Protein AF-A0A3M6TKY5-F1 (afdb_monomer_lite)

pLDDT: mean 85.56, std 13.71, range [38.91, 98.31]

Organism: Pocillopora damicornis (NCBI:txid46731)

Secondary structure (DSSP, 8-state):
------------PPPP--GGGGGGGGTEEEEETTEEEE-TTEESTTS-EE-----PPPEEEEEE--EETTSPEEEEEEEE-TT--TTS--S--EEEEEEE---TT-EESSSEEETTEEEE-GGG-EEEEEEPPTT--EEEEEEEEEEEE-SS-EEEEEEEEEEEEE--PPPPEEEEE-PPBPTT----EEEEEEEEE---SSS-EEEEEEEE-PPTT-EEEETTSS-EE-SSSPBPPS----EEEE-SSS---EEEEEEEEEEETTT--EEEEEEEEEE-BPP--GGGGGGGGSEEEEETTEEEEPTTEE-TTT--EE--GGGGGGGGSEEEEETTEEEEPTTEESTTS-EE-

Foldseek 3Di:
DDDPDDDPDPPPAPDFDQVVLVCLVVQFHGDHDQQTDGDPQFDDSSRPHGDPPCFDAKDWDKDWAAEAAQDWTKMAIDIDTPPPDPPPDPFDKFKKKKKAQADPQKDKQDADDDPRIGIHGRVRGTIMIIGDRHQDFAKDKIKMKIWMDTPVDIHIDIDIDIHGHHGAADEKDKDKAWDAAAQPDPDQKTWIAIAIDGPHDVPQKDKWKWKDWDDPQKWKDAPPPDDTPPDGGDGDDNPRRTIIIGHPDRDDKIWIKMKMWIAGPPPGHIHIDIDIYIHHHDQDQVVLVCLVVQFHRPHHQATDGHQQFDDPGRSPHGHLVVLVCLVVQFHRPHRVATDGDPQFDDSSSPDGD

Radius of gyration: 47.27 Å; chains: 1; bounding box: 81×63×181 Å

Sequence (353 aa):
MEWNRAIAVDFSLPTPSCERLNNCSGRGNCTDLNFCVCKSGSYGFNCSLDFPLRFEPPIINAMYSDTIEDVPAQLYLSAFVPDFENNSYTKNFTLKLIIHEISEGMAFSKGNRSGDRIVLEPSDFGDIWMIPQKDFSGLARFNITAIVSTPIETKAVSRHIEINITAVADVPFLNVSVPCHHWNSSEKLIPVFLEAHLNDQDGSENLAIVFSGLPTGYRLVHVNGTSLVNRSNTRAPQDAPRLFISINETLKPFVLRVIATAAERFNGDQANQTADVNVTFCVTCEAVNNCSKHGSCIEVNTCDCDSGFKGSLDCSTVSCEEVNSCTGRGNCTGPNFCTCEDGYKSVGCSQGN

InterPro domains:
  IPR000742 EGF-like domain [PS00022] (36-47)
  IPR000742 EGF-like domain [PS01186] (338-349)
  IPR000742 EGF-like domain [PS50026] (14-48)
  IPR000742 EGF-like domain [SM00181] (17-48)
  IPR000742 EGF-like domain [SM00181] (284-316)
  IPR000742 EGF-like domain [SM00181] (319-350)
  IPR050906 Notch signaling pathway [PTHR24044] (22-351)

Structure (mmCIF, N/CA/C/O backbone):
data_AF-A0A3M6TKY5-F1
#
_entry.id   AF-A0A3M6TKY5-F1
#
loop_
_atom_site.group_PDB
_atom_site.id
_atom_site.type_symbol
_atom_site.label_atom_id
_atom_site.label_alt_id
_atom_site.label_comp_id
_atom_site.label_asym_id
_atom_site.label_entity_id
_atom_site.label_seq_id
_atom_site.pdbx_PDB_ins_code
_atom_site.Cartn_x
_atom_site.Cartn_y
_atom_site.Cartn_z
_atom_site.occupancy
_atom_site.B_iso_or_equiv
_atom_site.auth_seq_id
_atom_site.auth_comp_id
_atom_site.auth_asym_id
_atom_site.auth_atom_id
_atom_site.pdbx_PDB_model_num
ATOM 1 N N . MET A 1 1 ? 44.242 -2.720 -114.397 1.00 38.91 1 MET A N 1
ATOM 2 C CA . MET A 1 1 ? 44.475 -1.927 -113.177 1.00 38.91 1 MET A CA 1
ATOM 3 C C . MET A 1 1 ? 43.940 -2.735 -112.023 1.00 38.91 1 MET A C 1
ATOM 5 O O . MET A 1 1 ? 42.777 -3.112 -112.050 1.00 38.91 1 MET A O 1
ATOM 9 N N . GLU A 1 2 ? 44.857 -3.102 -111.136 1.00 48.94 2 GLU A N 1
ATOM 10 C CA . GLU A 1 2 ? 44.643 -3.843 -109.893 1.00 48.94 2 GLU A CA 1
ATOM 11 C C . GLU A 1 2 ? 43.577 -3.187 -109.013 1.00 48.94 2 GLU A C 1
ATOM 13 O O . GLU A 1 2 ? 43.345 -2.000 -109.179 1.00 48.94 2 GLU A O 1
ATOM 18 N N . TRP A 1 3 ? 42.953 -3.951 -108.109 1.00 43.25 3 TRP A N 1
ATOM 19 C CA . TRP A 1 3 ? 42.915 -3.706 -106.652 1.00 43.25 3 TRP A CA 1
ATOM 20 C C . TRP A 1 3 ? 42.120 -4.843 -105.978 1.00 43.25 3 TRP A C 1
ATOM 22 O O . TRP A 1 3 ? 41.049 -4.628 -105.424 1.00 43.25 3 TRP A O 1
ATOM 32 N N . ASN A 1 4 ? 42.659 -6.067 -105.980 1.00 51.84 4 ASN A N 1
ATOM 33 C CA . ASN A 1 4 ? 42.269 -7.066 -104.978 1.00 51.84 4 ASN A CA 1
ATOM 34 C C . ASN A 1 4 ? 43.229 -6.938 -103.792 1.00 51.84 4 ASN A C 1
ATOM 36 O O . ASN A 1 4 ? 44.158 -7.727 -103.638 1.00 51.84 4 ASN A O 1
ATOM 40 N N . ARG A 1 5 ? 43.030 -5.911 -102.960 1.00 57.50 5 ARG A N 1
ATOM 41 C CA . ARG A 1 5 ? 43.605 -5.887 -101.612 1.00 57.50 5 ARG A CA 1
ATOM 42 C C . ARG A 1 5 ? 42.578 -6.478 -100.658 1.00 57.50 5 ARG A C 1
ATOM 44 O O . ARG A 1 5 ? 41.650 -5.793 -100.242 1.00 57.50 5 ARG A O 1
ATOM 51 N N . ALA A 1 6 ? 42.749 -7.750 -100.319 1.00 58.09 6 ALA A N 1
ATOM 52 C CA . ALA A 1 6 ? 42.100 -8.310 -99.145 1.00 58.09 6 ALA A CA 1
ATOM 53 C C . ALA A 1 6 ? 42.726 -7.648 -97.907 1.00 58.09 6 ALA A C 1
ATOM 55 O O . ALA A 1 6 ? 43.920 -7.804 -97.650 1.00 58.09 6 ALA A O 1
ATOM 56 N N . ILE A 1 7 ? 41.938 -6.864 -97.175 1.00 58.47 7 ILE A N 1
ATOM 57 C CA . ILE A 1 7 ? 42.319 -6.364 -95.855 1.00 58.47 7 ILE A CA 1
ATOM 58 C C . ILE A 1 7 ? 42.042 -7.507 -94.878 1.00 58.47 7 ILE A C 1
ATOM 60 O O . ILE A 1 7 ? 40.886 -7.806 -94.586 1.00 58.47 7 ILE A O 1
ATOM 64 N N . ALA A 1 8 ? 43.094 -8.167 -94.400 1.00 57.69 8 ALA A N 1
ATOM 65 C CA . ALA A 1 8 ? 42.993 -9.022 -93.226 1.00 57.69 8 ALA A CA 1
ATOM 66 C C . ALA A 1 8 ? 42.913 -8.102 -92.002 1.00 57.69 8 ALA A C 1
ATOM 68 O O . ALA A 1 8 ? 43.910 -7.506 -91.599 1.00 57.69 8 ALA A O 1
ATOM 69 N N . VAL A 1 9 ? 41.707 -7.919 -91.467 1.00 56.94 9 VAL A N 1
ATOM 70 C CA . VAL A 1 9 ? 41.518 -7.286 -90.161 1.00 56.94 9 VAL A CA 1
ATOM 71 C C . VAL A 1 9 ? 41.807 -8.364 -89.125 1.00 56.94 9 VAL A C 1
ATOM 73 O O . VAL A 1 9 ? 41.115 -9.381 -89.086 1.00 56.94 9 VAL A O 1
ATOM 76 N 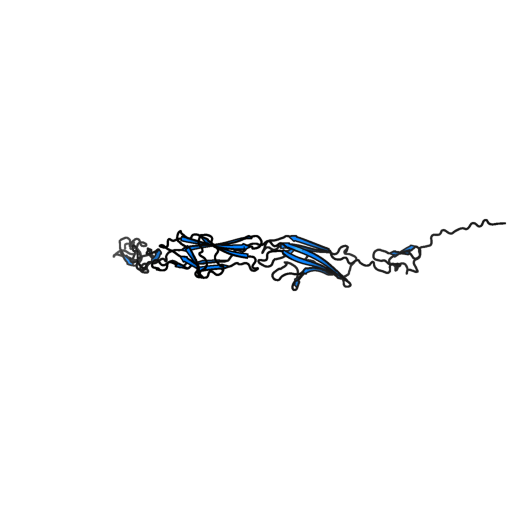N . ASP A 1 10 ? 42.866 -8.179 -88.343 1.00 59.31 10 ASP A N 1
ATOM 77 C CA . ASP A 1 10 ? 43.148 -9.043 -87.204 1.00 59.31 10 ASP A CA 1
ATOM 78 C C . ASP A 1 10 ? 42.084 -8.788 -86.130 1.00 59.31 10 ASP A C 1
ATOM 80 O O . ASP A 1 10 ? 42.009 -7.705 -85.549 1.00 59.31 10 ASP A O 1
ATOM 84 N N . PHE A 1 11 ? 41.213 -9.775 -85.925 1.00 49.25 11 PHE A N 1
ATOM 85 C CA . PHE A 1 11 ? 40.200 -9.776 -84.872 1.00 49.25 11 PHE A CA 1
ATOM 86 C C . PHE A 1 11 ? 40.730 -10.410 -83.579 1.00 49.25 11 PHE A C 1
ATOM 88 O O . PHE A 1 11 ? 39.931 -10.884 -82.768 1.00 49.25 11 PHE A O 1
ATOM 95 N N . SER A 1 12 ? 42.051 -10.463 -83.361 1.00 62.12 12 SER A N 1
ATOM 96 C CA . SER A 1 12 ? 42.590 -10.834 -82.056 1.00 62.12 12 SER A CA 1
ATOM 97 C C . SER A 1 12 ? 41.991 -9.899 -81.005 1.00 62.12 12 SER A C 1
ATOM 99 O O . SER A 1 12 ? 42.246 -8.691 -81.021 1.00 62.12 12 SER A O 1
ATOM 101 N N . LEU A 1 13 ? 41.147 -10.450 -80.128 1.00 59.47 13 LEU A N 1
ATOM 102 C CA . LEU A 1 13 ? 40.573 -9.701 -79.017 1.00 59.47 13 LEU A CA 1
ATOM 103 C C . LEU A 1 13 ? 41.732 -9.058 -78.244 1.00 59.47 13 LEU A C 1
ATOM 105 O O . LEU A 1 13 ? 42.703 -9.762 -77.942 1.00 59.47 13 LEU A O 1
ATOM 109 N N . PRO A 1 14 ? 41.678 -7.745 -77.961 1.00 65.94 14 PRO A N 1
ATOM 110 C CA . PRO A 1 14 ? 42.742 -7.087 -77.225 1.00 65.94 14 PRO A CA 1
ATOM 111 C C . PRO A 1 14 ? 42.978 -7.835 -75.914 1.00 65.94 14 PRO A C 1
ATOM 113 O O . PRO A 1 14 ? 42.039 -8.123 -75.170 1.00 65.94 14 PRO A O 1
ATOM 116 N N . THR A 1 15 ? 44.235 -8.190 -75.644 1.00 74.75 15 THR A N 1
ATOM 117 C CA . THR A 1 15 ? 44.593 -8.845 -74.387 1.00 74.75 15 THR A CA 1
ATOM 118 C C . THR A 1 15 ? 44.231 -7.908 -73.233 1.00 74.75 15 THR A C 1
ATOM 120 O O . THR A 1 15 ? 44.679 -6.754 -73.258 1.00 74.75 15 THR A O 1
ATOM 123 N N . PRO A 1 16 ? 43.463 -8.364 -72.228 1.00 79.50 16 PRO A N 1
ATOM 124 C CA . PRO A 1 16 ? 43.134 -7.544 -71.069 1.00 79.50 16 PRO A CA 1
ATOM 125 C C . PRO A 1 16 ? 44.412 -6.989 -70.429 1.00 79.50 16 PRO A C 1
ATOM 127 O O . PRO A 1 16 ? 45.324 -7.749 -70.103 1.00 79.50 16 PRO A O 1
ATOM 130 N N . SER A 1 17 ? 44.499 -5.666 -70.269 1.00 86.94 17 SER A N 1
ATOM 131 C CA . SER A 1 17 ? 45.641 -5.002 -69.629 1.00 86.94 17 SER A CA 1
ATOM 132 C C . SER A 1 17 ? 45.172 -3.845 -68.756 1.00 86.94 17 SER A C 1
ATOM 134 O O . SER A 1 17 ? 44.416 -2.981 -69.200 1.00 86.94 17 SER A O 1
ATOM 136 N N . CYS A 1 18 ? 45.641 -3.830 -67.509 1.00 88.50 18 CYS A N 1
ATOM 137 C CA . CYS A 1 18 ? 45.260 -2.859 -66.483 1.00 88.50 18 CYS A CA 1
ATOM 138 C C . CYS A 1 18 ? 46.484 -2.174 -65.851 1.00 88.50 18 CYS A C 1
ATOM 140 O O . CYS A 1 18 ? 46.405 -1.685 -64.723 1.00 88.50 18 CYS A O 1
ATOM 142 N N . GLU A 1 19 ? 47.612 -2.102 -66.566 1.00 89.56 19 GLU A N 1
ATOM 143 C CA . GLU A 1 19 ? 48.857 -1.501 -66.061 1.00 89.56 19 GLU A CA 1
ATOM 144 C C . GLU A 1 19 ? 48.666 -0.036 -65.636 1.00 89.56 19 GLU 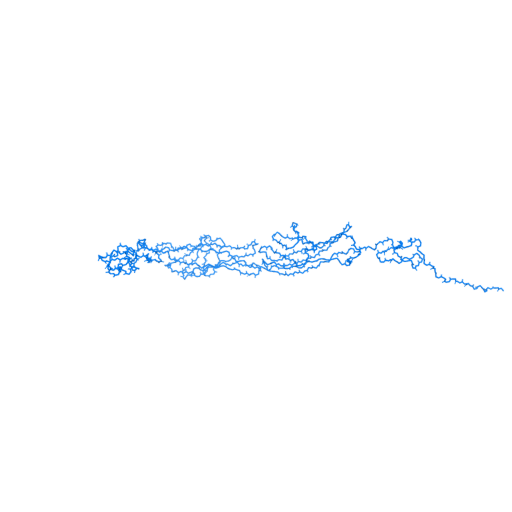A C 1
ATOM 146 O O . GLU A 1 19 ? 49.147 0.379 -64.582 1.00 89.56 19 GLU A O 1
ATOM 151 N N . ARG A 1 20 ? 47.872 0.740 -66.391 1.00 87.94 20 ARG A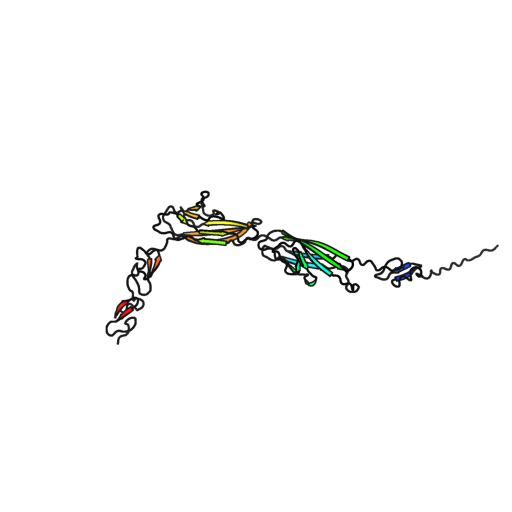 N 1
ATOM 152 C CA . ARG A 1 20 ? 47.537 2.139 -66.046 1.00 87.94 20 ARG A CA 1
ATOM 153 C C . ARG A 1 20 ? 46.662 2.268 -64.799 1.00 87.94 20 ARG A C 1
ATOM 155 O O . ARG A 1 20 ? 46.580 3.346 -64.222 1.00 87.94 20 ARG A O 1
ATOM 162 N N . LEU A 1 21 ? 46.026 1.177 -64.383 1.00 86.75 21 LEU A N 1
ATOM 163 C CA . LEU A 1 21 ? 45.233 1.070 -63.162 1.00 86.75 21 LEU A CA 1
ATOM 164 C C . LEU A 1 21 ? 45.993 0.325 -62.058 1.00 86.75 21 LEU A C 1
ATOM 166 O O . LEU A 1 21 ? 45.372 -0.255 -61.172 1.00 86.75 21 LEU A O 1
ATOM 170 N N . ASN A 1 22 ? 47.330 0.307 -62.103 1.00 91.00 22 ASN A N 1
ATOM 171 C CA . ASN A 1 22 ? 48.167 -0.378 -61.116 1.00 91.00 22 ASN A CA 1
ATOM 172 C C . ASN A 1 22 ? 47.749 -1.851 -60.905 1.00 91.00 22 ASN A C 1
ATOM 174 O O . ASN A 1 22 ? 47.648 -2.321 -59.772 1.00 91.00 22 ASN A O 1
ATOM 178 N N . ASN A 1 23 ? 47.408 -2.550 -61.996 1.00 91.62 23 ASN A N 1
ATOM 179 C CA . ASN A 1 23 ? 46.937 -3.940 -61.995 1.00 91.62 23 ASN A CA 1
ATOM 180 C C . ASN A 1 23 ? 45.824 -4.205 -60.967 1.00 91.62 23 ASN A C 1
ATOM 182 O O . ASN A 1 23 ? 45.882 -5.152 -60.178 1.00 91.62 23 ASN A O 1
ATOM 186 N N . CYS A 1 24 ? 44.816 -3.328 -60.960 1.00 91.19 24 CYS A N 1
ATOM 187 C CA . CYS A 1 24 ? 43.671 -3.392 -60.050 1.00 91.19 24 CYS A CA 1
ATOM 188 C C . CYS A 1 24 ? 44.084 -3.427 -58.570 1.00 91.19 24 CYS A C 1
ATOM 190 O O . CYS A 1 24 ? 43.456 -4.115 -57.761 1.00 91.19 24 CYS A O 1
ATOM 192 N N . SER A 1 25 ? 45.200 -2.765 -58.237 1.00 91.94 25 SER A N 1
ATOM 193 C CA . SER A 1 25 ? 45.796 -2.717 -56.899 1.00 91.94 25 SER A CA 1
ATOM 194 C C . SER A 1 25 ? 46.016 -4.100 -56.259 1.00 91.94 25 SER A C 1
ATOM 196 O O . SER A 1 25 ? 46.059 -4.214 -55.036 1.00 91.94 25 SER A O 1
ATOM 198 N N . GLY A 1 26 ? 46.108 -5.171 -57.063 1.00 90.62 26 GLY A N 1
ATOM 199 C CA . GLY A 1 26 ? 46.151 -6.567 -56.596 1.00 90.62 26 GLY A CA 1
ATOM 200 C C . GLY A 1 26 ? 44.840 -7.089 -55.979 1.00 90.62 26 GLY A C 1
ATOM 201 O O . GLY A 1 26 ? 44.758 -8.248 -55.561 1.00 90.62 26 GLY A O 1
ATOM 202 N N . ARG A 1 27 ? 43.798 -6.254 -55.939 1.00 90.44 27 ARG A N 1
ATOM 203 C CA . ARG A 1 27 ? 42.503 -6.489 -55.285 1.00 90.44 27 ARG A CA 1
ATOM 204 C C . ARG A 1 27 ? 41.361 -6.718 -56.275 1.00 90.44 27 ARG A C 1
ATOM 206 O O . ARG A 1 27 ? 40.231 -6.935 -55.864 1.00 90.44 27 ARG A O 1
ATOM 213 N N . GLY A 1 28 ? 41.639 -6.739 -57.573 1.00 90.88 28 GLY A N 1
ATOM 214 C CA . GLY A 1 28 ? 40.666 -7.048 -58.620 1.00 90.88 28 GLY A CA 1
ATOM 215 C C . GLY A 1 28 ? 41.214 -8.010 -59.664 1.00 90.88 28 GLY A C 1
ATOM 216 O O . GLY A 1 28 ? 42.365 -8.439 -59.585 1.00 90.88 28 GLY A O 1
ATOM 217 N N . ASN A 1 29 ? 40.373 -8.349 -60.634 1.00 92.81 29 ASN A N 1
ATOM 218 C CA . ASN A 1 29 ? 40.765 -9.037 -61.852 1.00 92.81 29 ASN A CA 1
ATOM 219 C C . ASN A 1 29 ? 40.637 -8.084 -63.046 1.00 92.81 29 ASN A C 1
ATOM 221 O O . ASN A 1 29 ? 39.662 -7.338 -63.144 1.00 92.81 29 ASN A O 1
ATOM 225 N N . CYS A 1 30 ? 41.614 -8.116 -63.947 1.00 90.81 30 CYS A N 1
ATOM 226 C CA . CYS A 1 30 ? 41.585 -7.320 -65.169 1.00 90.81 30 CYS A CA 1
ATOM 227 C C . CYS A 1 30 ? 40.825 -8.095 -66.244 1.00 90.81 30 CYS A C 1
ATOM 229 O O . CYS A 1 30 ? 41.272 -9.167 -66.651 1.00 90.81 30 CYS A O 1
ATOM 231 N N . THR A 1 31 ? 39.669 -7.593 -66.673 1.00 87.75 31 THR A N 1
ATOM 232 C CA . THR A 1 31 ? 38.819 -8.303 -67.645 1.00 87.75 31 THR A CA 1
ATOM 233 C C . THR A 1 31 ? 38.801 -7.641 -69.018 1.00 87.75 31 THR A C 1
ATOM 235 O O . THR A 1 31 ? 38.442 -8.301 -69.985 1.00 87.75 31 THR A O 1
ATOM 238 N N . ASP A 1 32 ? 39.211 -6.373 -69.110 1.00 86.50 32 ASP A N 1
ATOM 239 C CA . ASP A 1 32 ? 39.340 -5.618 -70.362 1.00 86.50 32 ASP A CA 1
ATOM 240 C C . ASP A 1 32 ? 40.429 -4.529 -70.225 1.00 86.50 32 ASP A C 1
ATOM 242 O O . ASP A 1 32 ? 40.985 -4.318 -69.142 1.00 86.50 32 ASP A O 1
ATOM 246 N N . LEU A 1 33 ? 40.744 -3.824 -71.313 1.00 88.19 33 LEU A N 1
ATOM 247 C CA . LEU A 1 33 ? 41.663 -2.685 -71.345 1.00 88.19 33 LEU A CA 1
ATOM 248 C C . LEU A 1 33 ? 41.243 -1.596 -70.348 1.00 88.19 33 LEU A C 1
ATOM 250 O O . LEU A 1 33 ? 40.251 -0.898 -70.538 1.00 88.19 33 LEU A O 1
ATOM 254 N N . ASN A 1 34 ? 42.060 -1.400 -69.310 1.00 87.31 34 ASN A N 1
ATOM 255 C CA . ASN A 1 34 ? 41.823 -0.457 -68.215 1.00 87.31 34 ASN A CA 1
ATOM 256 C C . ASN A 1 34 ? 40.451 -0.637 -67.551 1.00 87.31 34 ASN A C 1
ATOM 258 O O . ASN A 1 34 ? 39.807 0.342 -67.173 1.00 87.31 34 ASN A O 1
ATOM 262 N N . PHE A 1 35 ? 40.016 -1.886 -67.390 1.00 89.88 35 PHE A N 1
ATOM 263 C CA . PHE A 1 35 ? 38.788 -2.200 -66.677 1.00 89.88 35 PHE A CA 1
ATOM 264 C C . PHE A 1 35 ? 39.029 -3.287 -65.627 1.00 89.88 35 PHE A C 1
ATOM 266 O O . PHE A 1 35 ? 39.361 -4.435 -65.937 1.00 89.88 35 PHE A O 1
ATOM 273 N N . CYS A 1 36 ? 38.856 -2.900 -64.364 1.00 91.75 36 CYS A N 1
ATOM 274 C CA . CYS A 1 36 ? 39.047 -3.758 -63.205 1.00 91.75 36 CYS A CA 1
ATOM 275 C C . CYS A 1 36 ? 37.704 -4.212 -62.633 1.00 91.75 36 CYS A C 1
ATOM 277 O O . CYS A 1 36 ? 36.881 -3.390 -62.235 1.00 91.75 36 CYS A O 1
ATOM 279 N N . VAL A 1 37 ? 37.522 -5.525 -62.506 1.00 91.12 37 VAL A N 1
ATOM 280 C CA . VAL A 1 37 ? 36.445 -6.121 -61.711 1.00 91.12 37 VAL A CA 1
ATOM 281 C C . VAL A 1 37 ? 36.999 -6.408 -60.320 1.00 91.12 37 VAL A C 1
ATOM 283 O O . VAL A 1 37 ? 37.834 -7.296 -60.144 1.00 91.12 37 VAL A O 1
ATOM 286 N N . CYS A 1 38 ? 36.586 -5.627 -59.328 1.00 88.00 38 CYS A N 1
ATOM 287 C CA . CYS A 1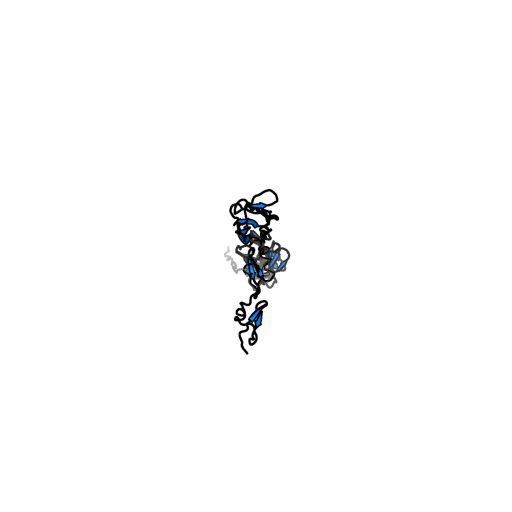 38 ? 37.117 -5.735 -57.971 1.00 88.00 38 CYS A CA 1
ATOM 288 C C . CYS A 1 38 ? 36.657 -7.016 -57.266 1.00 88.00 38 CYS A C 1
ATOM 290 O O . CYS A 1 38 ? 35.513 -7.444 -57.416 1.00 88.00 38 CYS A O 1
ATOM 292 N N . LYS A 1 39 ? 37.554 -7.632 -56.486 1.00 84.81 39 LYS A N 1
ATOM 293 C CA . LYS A 1 39 ? 37.205 -8.737 -55.584 1.00 84.81 39 LYS A CA 1
ATOM 294 C C . LYS A 1 39 ? 36.381 -8.181 -54.418 1.00 84.81 39 LYS A C 1
ATOM 296 O O . LYS A 1 39 ? 36.503 -7.001 -54.071 1.00 84.81 39 LYS A O 1
ATOM 301 N N . SER A 1 40 ? 35.570 -9.042 -53.803 1.00 76.56 40 SER A N 1
ATOM 302 C CA . SER A 1 40 ? 34.738 -8.703 -52.644 1.00 76.56 40 SER A CA 1
ATOM 303 C C . SER A 1 40 ? 35.518 -7.908 -51.591 1.00 76.56 40 SER A C 1
ATOM 305 O O . SER A 1 40 ? 36.619 -8.300 -51.208 1.00 76.56 40 SER A O 1
ATOM 307 N N . GLY A 1 41 ? 34.948 -6.786 -51.145 1.00 69.00 41 GLY A N 1
ATOM 308 C CA . GLY A 1 41 ? 35.557 -5.890 -50.155 1.00 69.00 41 GLY A CA 1
ATOM 309 C C . GLY A 1 41 ? 36.351 -4.709 -50.730 1.00 69.00 41 GLY A C 1
ATOM 310 O O . GLY A 1 41 ? 36.747 -3.839 -49.963 1.00 69.00 41 GLY A O 1
ATOM 311 N N . SER A 1 42 ? 36.533 -4.611 -52.053 1.00 79.12 42 SER A N 1
ATOM 312 C CA . SER A 1 42 ? 37.218 -3.481 -52.710 1.00 79.12 42 SER A CA 1
ATOM 313 C C . SER A 1 42 ? 36.390 -2.854 -53.839 1.00 79.12 42 SER A C 1
ATOM 315 O O . SER A 1 42 ? 35.559 -3.522 -54.452 1.00 79.12 42 SER A O 1
ATOM 317 N N . TYR A 1 43 ? 36.596 -1.564 -54.110 1.00 80.56 43 TYR A N 1
ATOM 318 C CA . TYR A 1 43 ? 35.901 -0.788 -55.139 1.00 80.56 43 TYR A CA 1
ATOM 319 C C . TYR A 1 43 ? 36.769 0.370 -55.670 1.00 80.56 43 TYR A C 1
ATOM 321 O O . TYR A 1 43 ? 37.928 0.553 -55.290 1.00 80.56 43 TYR A O 1
ATOM 329 N N . GLY A 1 44 ? 36.201 1.167 -56.573 1.00 79.56 44 GLY A N 1
ATOM 330 C CA . GLY A 1 44 ? 36.900 2.255 -57.252 1.00 79.56 44 GLY A CA 1
ATOM 331 C C . GLY A 1 44 ? 37.518 1.802 -58.573 1.00 79.56 44 GLY A C 1
ATOM 332 O O . GLY A 1 44 ? 37.598 0.613 -58.869 1.00 79.56 44 GLY A O 1
ATOM 333 N N . PHE A 1 45 ? 37.953 2.768 -59.381 1.00 86.38 45 PHE A N 1
ATOM 334 C CA . PHE A 1 45 ? 38.388 2.533 -60.763 1.00 86.38 45 PHE A CA 1
ATOM 335 C C . PHE A 1 45 ? 39.576 1.564 -60.883 1.00 86.38 45 PHE A C 1
ATOM 337 O O . PHE A 1 45 ? 39.722 0.907 -61.905 1.00 86.38 45 PHE A O 1
ATOM 344 N N . ASN A 1 46 ? 40.398 1.439 -59.840 1.00 91.38 46 ASN A N 1
ATOM 345 C CA . ASN A 1 46 ? 41.512 0.496 -59.761 1.00 91.38 46 ASN A CA 1
ATOM 346 C C . ASN A 1 46 ? 41.429 -0.451 -58.550 1.00 91.38 46 ASN A C 1
ATOM 348 O O . ASN A 1 46 ? 42.443 -1.033 -58.181 1.00 91.38 46 ASN A O 1
ATOM 352 N N . CYS A 1 47 ? 40.267 -0.593 -57.905 1.00 90.38 47 CYS A N 1
ATOM 353 C CA . CYS A 1 47 ? 40.097 -1.423 -56.701 1.00 90.38 47 CYS A CA 1
ATOM 354 C C . CYS A 1 47 ? 41.004 -1.042 -55.513 1.00 90.38 47 CYS A C 1
ATOM 356 O O . CYS A 1 47 ? 41.277 -1.870 -54.642 1.00 90.38 47 CYS A O 1
ATOM 358 N N . SER A 1 48 ? 41.495 0.201 -55.474 1.00 88.81 48 SER A N 1
ATOM 359 C CA . SER A 1 48 ? 42.331 0.692 -54.370 1.00 88.81 48 SER A CA 1
ATOM 360 C C . SER A 1 48 ? 41.535 1.081 -53.127 1.00 88.81 48 SER A C 1
ATOM 362 O O . SER A 1 48 ? 42.120 1.191 -52.052 1.00 88.81 48 SER A O 1
ATOM 364 N N . LEU A 1 49 ? 40.224 1.289 -53.260 1.00 79.69 49 LEU A N 1
ATOM 365 C CA . LEU A 1 49 ? 39.364 1.691 -52.155 1.00 79.69 49 LEU A CA 1
ATOM 366 C C . LEU A 1 49 ? 38.731 0.450 -51.518 1.00 79.69 49 LEU A C 1
ATOM 368 O O . LEU A 1 49 ? 38.292 -0.452 -52.228 1.00 79.69 49 LEU A O 1
ATOM 372 N N . ASP A 1 50 ? 38.659 0.393 -50.193 1.00 74.06 50 ASP A N 1
ATOM 373 C CA . ASP A 1 50 ? 37.897 -0.640 -49.481 1.00 74.06 50 ASP A CA 1
ATOM 374 C C . ASP A 1 50 ? 36.418 -0.267 -49.512 1.00 74.06 50 ASP A C 1
ATOM 376 O O . ASP A 1 50 ? 36.106 0.883 -49.215 1.00 74.06 50 ASP A O 1
ATOM 380 N N . PHE A 1 51 ? 35.522 -1.197 -49.883 1.00 61.59 51 PHE A N 1
ATOM 381 C CA . PHE A 1 51 ? 34.070 -0.950 -49.945 1.00 61.59 51 PHE A CA 1
ATOM 382 C C . PHE A 1 51 ? 33.660 -0.148 -48.705 1.00 61.59 51 PHE A C 1
ATOM 384 O O . PHE A 1 51 ? 34.064 -0.562 -47.615 1.00 61.59 51 PHE A O 1
ATOM 391 N N . PRO A 1 52 ? 32.945 0.994 -48.820 1.00 56.34 52 PRO A N 1
ATOM 392 C CA . PRO A 1 52 ? 32.576 1.753 -47.639 1.00 56.34 52 PRO A CA 1
ATOM 393 C C . PRO A 1 52 ? 31.741 0.809 -46.789 1.00 56.34 52 PRO A C 1
ATOM 395 O O . PRO A 1 52 ? 30.626 0.451 -47.171 1.00 56.34 52 PRO A O 1
ATOM 398 N N . LEU A 1 53 ? 32.339 0.326 -45.699 1.00 54.81 53 LEU A N 1
ATOM 399 C CA . LEU A 1 53 ? 31.695 -0.565 -44.755 1.00 54.81 53 LEU A CA 1
ATOM 400 C C . LEU A 1 53 ? 30.477 0.227 -44.303 1.00 54.81 53 LEU A C 1
ATOM 402 O O . LEU A 1 53 ? 30.616 1.264 -43.653 1.00 54.81 53 LEU A O 1
ATOM 406 N N . ARG A 1 54 ? 29.288 -0.164 -44.771 1.00 64.25 54 ARG A N 1
ATOM 407 C CA . ARG A 1 54 ? 28.058 0.456 -44.306 1.00 64.25 54 ARG A CA 1
ATOM 408 C C . ARG A 1 54 ? 27.916 -0.008 -42.874 1.00 64.25 54 ARG A C 1
ATOM 410 O O . ARG A 1 54 ? 27.383 -1.071 -42.605 1.00 64.25 54 ARG A O 1
ATOM 417 N N . PHE A 1 55 ? 28.470 0.775 -41.961 1.00 73.00 55 PHE A N 1
ATOM 418 C CA . PHE A 1 55 ? 28.211 0.604 -40.552 1.00 73.00 55 PHE A CA 1
ATOM 419 C C . PHE A 1 55 ? 26.731 0.882 -40.363 1.00 73.00 55 PHE A C 1
ATOM 421 O O . PHE A 1 55 ? 26.291 2.019 -40.498 1.00 73.00 55 PHE A O 1
ATOM 428 N N . GLU A 1 56 ? 25.917 -0.148 -40.230 1.00 81.38 56 GLU A N 1
ATOM 429 C CA . GLU A 1 56 ? 24.478 0.050 -40.162 1.00 81.38 56 GLU A CA 1
ATOM 430 C C . GLU A 1 56 ? 24.094 0.577 -38.775 1.00 81.38 56 GLU A C 1
ATOM 432 O O . GLU A 1 56 ? 24.787 0.305 -37.788 1.00 81.38 56 GLU A O 1
ATOM 437 N N . PRO A 1 57 ? 23.034 1.397 -38.666 1.00 88.38 57 PRO A N 1
ATOM 438 C CA . PRO A 1 57 ? 22.479 1.690 -37.357 1.00 88.38 57 PRO A CA 1
ATOM 439 C C . PRO A 1 57 ? 22.039 0.376 -36.685 1.00 88.38 57 PRO A C 1
ATOM 441 O O . PRO A 1 57 ? 21.614 -0.558 -37.370 1.00 88.38 57 PRO A O 1
ATOM 444 N N . PRO A 1 58 ? 22.124 0.288 -35.351 1.00 92.38 58 PRO A N 1
ATOM 445 C CA . PRO A 1 58 ? 21.667 -0.894 -34.642 1.00 92.38 58 PRO A CA 1
ATOM 446 C C . PRO A 1 58 ? 20.139 -1.006 -34.749 1.00 92.38 58 PRO A C 1
ATOM 448 O O . PRO A 1 58 ? 19.447 -0.018 -34.984 1.00 92.38 58 PRO A O 1
ATOM 451 N N . ILE A 1 59 ? 19.606 -2.206 -34.546 1.00 92.62 59 ILE A N 1
ATOM 452 C CA . ILE A 1 59 ? 18.169 -2.487 -34.467 1.00 92.62 59 ILE A CA 1
ATOM 453 C C . ILE A 1 59 ? 17.814 -2.771 -33.006 1.00 92.62 59 ILE A C 1
ATOM 455 O O . ILE A 1 59 ? 18.535 -3.507 -32.337 1.00 92.62 59 ILE A O 1
ATOM 459 N N . ILE A 1 60 ? 16.702 -2.203 -32.519 1.00 96.69 60 ILE A N 1
ATOM 460 C CA . ILE A 1 60 ? 16.189 -2.420 -31.155 1.00 96.69 60 ILE A CA 1
ATOM 461 C C . ILE A 1 60 ? 14.996 -3.374 -31.176 1.00 96.69 60 ILE A C 1
ATOM 463 O O . ILE A 1 60 ? 13.929 -3.050 -31.712 1.00 96.69 60 ILE A O 1
ATOM 467 N N . ASN A 1 61 ? 15.132 -4.484 -30.460 1.00 95.56 61 ASN A N 1
ATOM 468 C CA . ASN A 1 61 ? 14.028 -5.363 -30.109 1.00 95.56 61 ASN A CA 1
ATOM 469 C C . ASN A 1 61 ? 13.570 -5.036 -28.687 1.00 95.56 61 ASN A C 1
ATOM 471 O O . ASN A 1 61 ? 14.305 -5.247 -27.726 1.00 95.56 61 ASN A O 1
ATOM 475 N N . ALA A 1 62 ? 12.348 -4.520 -28.572 1.00 95.94 62 ALA A N 1
ATOM 476 C CA . ALA A 1 62 ? 11.688 -4.259 -27.303 1.00 95.94 62 ALA A CA 1
ATOM 477 C C . ALA A 1 62 ? 10.311 -4.931 -27.279 1.00 95.94 62 ALA A C 1
ATOM 479 O O . ALA A 1 62 ? 9.516 -4.744 -28.210 1.00 95.94 62 ALA A O 1
ATOM 480 N N . MET A 1 63 ? 10.042 -5.687 -26.219 1.00 96.56 63 MET A N 1
ATOM 481 C CA . MET A 1 63 ? 8.723 -6.210 -25.857 1.00 96.56 63 MET A CA 1
ATOM 482 C C . MET A 1 63 ? 8.465 -5.867 -24.392 1.00 96.56 63 MET A C 1
ATOM 484 O O . MET A 1 63 ? 9.398 -5.860 -23.594 1.00 96.56 63 MET A O 1
ATOM 488 N N . TYR A 1 64 ? 7.226 -5.549 -24.048 1.00 96.38 64 TYR A N 1
ATOM 489 C CA . TYR A 1 64 ? 6.834 -5.148 -22.701 1.00 96.38 64 TYR A CA 1
ATOM 490 C C . TYR A 1 64 ? 5.349 -5.444 -22.501 1.00 96.38 64 TYR A C 1
ATOM 492 O O . TYR A 1 64 ? 4.610 -5.610 -23.476 1.00 96.38 64 TYR A O 1
ATOM 500 N N . SER A 1 65 ? 4.932 -5.507 -21.243 1.00 93.62 65 SER A N 1
ATOM 501 C CA . SER A 1 65 ? 3.531 -5.604 -20.851 1.00 93.62 65 SER A CA 1
ATOM 502 C C . SER A 1 65 ? 3.190 -4.524 -19.838 1.00 93.62 65 SER A C 1
ATOM 504 O O . SER A 1 65 ? 4.045 -4.094 -19.064 1.00 93.62 65 SER A O 1
ATOM 506 N N . ASP A 1 66 ? 1.920 -4.144 -19.825 1.00 96.38 66 ASP A N 1
ATOM 507 C CA . ASP A 1 66 ? 1.338 -3.354 -18.749 1.00 96.38 66 ASP A CA 1
ATOM 508 C C . ASP A 1 66 ? 1.410 -4.115 -17.420 1.00 96.38 66 ASP A C 1
ATOM 510 O O . ASP A 1 66 ? 1.567 -5.342 -17.385 1.00 96.38 66 ASP A O 1
ATOM 514 N N . THR A 1 67 ? 1.301 -3.375 -16.323 1.00 97.06 67 THR A N 1
ATOM 515 C CA . THR A 1 67 ? 1.308 -3.920 -14.966 1.00 97.06 67 THR A CA 1
ATOM 516 C C . THR A 1 67 ? 0.279 -3.191 -14.103 1.00 97.06 67 THR A C 1
ATOM 518 O O . THR A 1 67 ? -0.438 -2.295 -14.559 1.00 97.06 67 THR A O 1
ATOM 521 N N . ILE A 1 68 ? 0.178 -3.609 -12.853 1.00 95.12 68 ILE A N 1
ATOM 522 C CA . ILE A 1 68 ? -0.516 -2.871 -11.806 1.00 95.12 68 ILE A CA 1
ATOM 523 C C . ILE A 1 68 ? 0.525 -2.232 -10.885 1.00 95.12 68 ILE A C 1
ATOM 525 O O . ILE A 1 68 ? 1.703 -2.600 -10.920 1.00 95.12 68 ILE A O 1
ATOM 529 N N . GLU A 1 69 ? 0.094 -1.252 -10.110 1.00 93.44 69 GLU A N 1
ATOM 530 C CA . GLU A 1 69 ? 0.889 -0.606 -9.070 1.00 93.44 69 GLU A CA 1
ATOM 531 C C . GLU A 1 69 ? 1.599 -1.622 -8.165 1.00 93.44 69 GLU A C 1
ATOM 533 O O . GLU A 1 69 ? 1.117 -2.738 -7.956 1.00 93.44 69 GLU A O 1
ATOM 538 N N . ASP A 1 70 ? 2.797 -1.263 -7.701 1.00 92.44 70 ASP A N 1
ATOM 539 C CA . ASP A 1 70 ? 3.656 -2.094 -6.848 1.00 92.44 70 ASP A CA 1
ATOM 540 C C . ASP A 1 70 ? 4.051 -3.475 -7.417 1.00 92.44 70 ASP A C 1
ATOM 542 O O . ASP A 1 70 ? 4.761 -4.255 -6.770 1.00 92.44 70 ASP A O 1
ATOM 546 N N . VAL A 1 71 ? 3.688 -3.772 -8.669 1.00 95.62 71 VAL A N 1
ATOM 547 C CA . VAL A 1 71 ? 4.062 -5.003 -9.365 1.00 95.62 71 VAL A CA 1
ATOM 548 C C . VAL A 1 71 ? 5.087 -4.695 -10.460 1.00 95.62 71 VAL A C 1
ATOM 550 O O . VAL A 1 71 ? 4.805 -3.919 -11.378 1.00 95.62 71 VAL A O 1
ATOM 553 N N . PRO A 1 72 ? 6.277 -5.327 -10.427 1.00 97.06 72 PRO A N 1
ATOM 554 C CA . PRO A 1 72 ? 7.269 -5.166 -11.482 1.00 97.06 72 PRO A CA 1
ATOM 555 C C . PRO A 1 72 ? 6.731 -5.566 -12.861 1.00 97.06 72 PRO A C 1
ATOM 557 O O . PRO A 1 72 ? 6.169 -6.648 -13.032 1.00 97.06 72 PRO A O 1
ATOM 560 N N . ALA A 1 73 ? 6.977 -4.729 -13.867 1.00 96.56 73 ALA A N 1
ATOM 561 C CA . ALA A 1 73 ? 6.672 -5.045 -15.256 1.00 96.56 73 ALA A CA 1
ATOM 562 C C . ALA A 1 73 ? 7.830 -5.824 -15.891 1.00 96.56 73 ALA A C 1
ATOM 564 O O . ALA A 1 73 ? 9.001 -5.474 -15.707 1.00 96.56 73 ALA A O 1
ATOM 565 N N . GLN A 1 74 ? 7.515 -6.854 -16.677 1.00 94.69 74 GLN A N 1
ATOM 566 C CA . GLN A 1 74 ? 8.515 -7.562 -17.474 1.00 94.69 74 GLN A CA 1
ATOM 567 C C . GLN A 1 74 ? 8.772 -6.820 -18.790 1.00 94.69 74 GLN A C 1
ATOM 569 O O . GLN A 1 74 ? 7.843 -6.424 -19.498 1.00 94.69 74 GLN A O 1
ATOM 574 N N . LEU A 1 75 ? 10.047 -6.677 -19.147 1.00 95.81 75 LEU A N 1
ATOM 575 C CA . LEU A 1 75 ? 10.487 -6.151 -20.430 1.00 95.81 75 LEU A CA 1
ATOM 576 C C . LEU A 1 75 ? 11.530 -7.090 -21.024 1.00 95.81 75 LEU A C 1
ATOM 578 O O . LEU A 1 75 ? 12.402 -7.598 -20.327 1.00 95.81 75 LEU A O 1
ATOM 582 N N . TYR A 1 76 ? 11.493 -7.256 -22.336 1.00 97.44 76 TYR A N 1
ATOM 583 C CA . TYR A 1 76 ? 12.584 -7.847 -23.091 1.00 97.44 76 TYR A CA 1
ATOM 584 C C . TYR A 1 76 ? 13.241 -6.751 -23.919 1.00 97.44 76 TYR A C 1
ATOM 586 O O . TYR A 1 76 ? 12.587 -6.184 -24.796 1.00 97.44 76 TYR A O 1
ATOM 594 N N . LEU A 1 77 ? 14.520 -6.468 -23.661 1.00 97.62 77 LEU A N 1
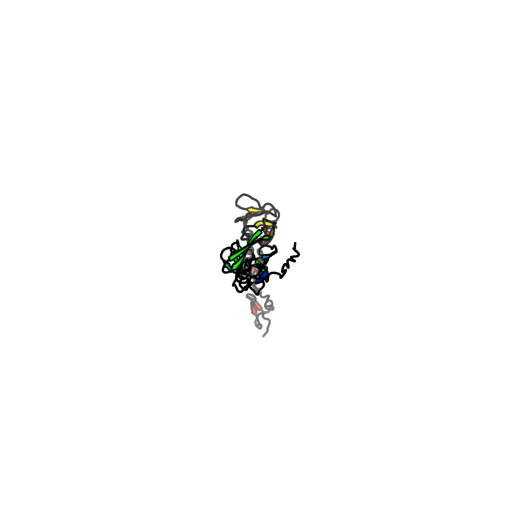ATOM 595 C CA . LEU A 1 77 ? 15.309 -5.497 -24.418 1.00 97.62 77 LEU A CA 1
ATOM 596 C C . LEU A 1 77 ? 16.558 -6.153 -25.000 1.00 97.62 77 LEU A C 1
ATOM 598 O O . LEU A 1 77 ? 17.383 -6.716 -24.284 1.00 97.62 77 LEU A O 1
ATOM 602 N N . SER A 1 78 ? 16.739 -6.034 -26.309 1.00 96.38 78 SER A N 1
ATOM 603 C CA . SER A 1 78 ? 17.993 -6.383 -26.972 1.00 96.38 78 SER A CA 1
ATOM 604 C C . SER A 1 78 ? 18.257 -5.471 -28.161 1.00 96.38 78 SER A C 1
ATOM 606 O O . SER A 1 78 ? 17.358 -4.810 -28.688 1.00 96.38 78 SER A O 1
ATOM 608 N N . ALA A 1 79 ? 19.516 -5.430 -28.581 1.00 94.31 79 ALA A N 1
ATOM 609 C CA . ALA A 1 79 ? 19.915 -4.784 -29.815 1.00 94.31 79 ALA A CA 1
ATOM 610 C C . ALA A 1 79 ? 20.942 -5.630 -30.558 1.00 94.31 79 ALA A C 1
ATOM 612 O O . ALA A 1 79 ? 21.708 -6.377 -29.949 1.00 94.31 79 ALA A O 1
ATOM 613 N N . PHE A 1 80 ? 20.968 -5.485 -31.876 1.00 89.50 80 PHE A N 1
ATOM 614 C CA . PHE A 1 80 ? 21.977 -6.093 -32.734 1.00 89.50 80 PHE A CA 1
ATOM 615 C C . PHE A 1 80 ? 22.254 -5.192 -33.937 1.00 89.50 80 PHE A C 1
ATOM 617 O O . PHE A 1 80 ? 21.481 -4.280 -34.231 1.00 89.50 80 PHE A O 1
ATOM 624 N N . VAL A 1 81 ? 23.366 -5.435 -34.625 1.00 86.19 81 VAL A N 1
ATOM 625 C CA . VAL A 1 81 ? 23.730 -4.724 -35.855 1.00 86.19 81 VAL A CA 1
ATOM 626 C C . VAL A 1 81 ? 23.574 -5.705 -37.023 1.00 86.19 81 VAL A C 1
ATOM 628 O O . VAL A 1 81 ? 24.215 -6.759 -36.987 1.00 86.19 81 VAL A O 1
ATOM 631 N N . PRO A 1 82 ? 22.704 -5.429 -38.012 1.00 77.25 82 PRO A N 1
ATOM 632 C CA . PRO A 1 82 ? 22.554 -6.277 -39.197 1.00 77.25 82 PRO A CA 1
ATOM 633 C C . PRO A 1 82 ? 23.855 -6.345 -40.018 1.00 77.25 82 PRO A C 1
ATOM 635 O O . PRO A 1 82 ? 24.700 -5.455 -39.941 1.00 77.25 82 PRO A O 1
ATOM 638 N N . ASP A 1 83 ? 24.027 -7.438 -40.768 1.00 66.62 83 ASP A N 1
ATOM 639 C CA . ASP A 1 83 ? 25.156 -7.697 -41.681 1.00 66.62 83 ASP A CA 1
ATOM 640 C C . ASP A 1 83 ? 26.564 -7.679 -41.055 1.00 66.62 83 ASP A C 1
ATOM 642 O O . ASP A 1 83 ? 27.585 -7.663 -41.749 1.00 66.62 83 ASP A O 1
ATOM 646 N N . PHE A 1 84 ? 26.644 -7.772 -39.728 1.00 64.62 84 PHE A N 1
ATOM 647 C CA . PHE A 1 84 ? 27.896 -7.958 -39.002 1.00 64.62 84 PHE A CA 1
ATOM 648 C C . PHE A 1 84 ? 28.249 -9.455 -38.916 1.00 64.62 84 PHE A C 1
ATOM 650 O O . PHE A 1 84 ? 28.253 -10.054 -37.841 1.00 64.62 84 PHE A O 1
ATOM 657 N N . GLU A 1 85 ? 28.505 -10.103 -40.059 1.00 53.78 85 GLU A N 1
ATOM 658 C CA . GLU A 1 85 ? 28.978 -11.491 -40.058 1.00 53.78 85 GLU A CA 1
ATOM 659 C C . GLU A 1 85 ? 30.405 -11.583 -39.487 1.00 53.78 85 GLU A C 1
ATOM 661 O O . GLU A 1 85 ? 31.335 -10.873 -39.881 1.00 53.78 85 GLU A O 1
ATOM 666 N N . ASN A 1 86 ? 30.549 -12.496 -38.529 1.00 48.81 86 ASN A N 1
ATOM 667 C CA . ASN A 1 86 ? 31.560 -12.599 -37.474 1.00 48.81 86 ASN A CA 1
ATOM 668 C C . ASN A 1 86 ? 33.033 -12.792 -37.914 1.00 48.81 86 ASN A C 1
ATOM 670 O O . ASN A 1 86 ? 33.863 -13.153 -37.087 1.00 48.81 86 ASN A O 1
ATOM 674 N N . ASN A 1 87 ? 33.390 -12.602 -39.190 1.00 50.09 87 ASN A N 1
ATOM 675 C CA . ASN A 1 87 ? 34.697 -13.038 -39.704 1.00 50.09 87 ASN A CA 1
ATOM 676 C C . ASN A 1 87 ? 35.500 -12.021 -40.531 1.00 50.09 87 ASN A C 1
ATOM 678 O O . ASN A 1 87 ? 36.615 -12.349 -40.931 1.00 50.09 87 ASN A O 1
ATOM 682 N N . SER A 1 88 ? 35.008 -10.798 -40.770 1.00 46.59 88 SER A N 1
ATOM 683 C CA . SER A 1 88 ? 35.796 -9.768 -41.486 1.00 46.59 88 SER A CA 1
ATOM 684 C C . SER A 1 88 ? 36.073 -8.492 -40.684 1.00 46.59 88 SER A C 1
ATOM 686 O O . SER A 1 88 ? 36.786 -7.611 -41.168 1.00 46.59 88 SER A O 1
ATOM 688 N N . TYR A 1 89 ? 35.564 -8.389 -39.455 1.00 52.28 89 TYR A N 1
ATOM 689 C CA . TYR A 1 89 ? 35.744 -7.215 -38.605 1.00 52.28 89 TYR A CA 1
ATOM 690 C C . TYR A 1 89 ? 36.521 -7.581 -37.339 1.00 52.28 89 TYR A C 1
ATOM 692 O O . TYR A 1 89 ? 35.959 -8.006 -36.340 1.00 52.28 89 TYR A O 1
ATOM 700 N N . THR A 1 90 ? 37.833 -7.357 -37.353 1.00 48.25 90 THR A N 1
ATOM 701 C CA . THR A 1 90 ? 38.693 -7.384 -36.155 1.00 48.25 90 THR A CA 1
ATOM 702 C C . THR A 1 90 ? 38.729 -6.036 -35.424 1.00 48.25 90 THR A C 1
ATOM 704 O O . THR A 1 90 ? 39.648 -5.767 -34.652 1.00 48.25 90 THR A O 1
ATOM 707 N N . LYS A 1 91 ? 37.753 -5.146 -35.654 1.00 53.31 91 LYS A N 1
ATOM 708 C CA . LYS A 1 91 ? 37.686 -3.862 -34.946 1.00 53.31 91 LYS A CA 1
ATOM 709 C C . LYS A 1 91 ? 36.728 -3.955 -33.769 1.00 53.31 91 LYS A C 1
ATOM 711 O O . LYS A 1 91 ? 35.533 -4.145 -33.959 1.00 53.31 91 LYS A O 1
ATOM 716 N N . ASN A 1 92 ? 37.294 -3.755 -32.580 1.00 69.00 92 ASN A N 1
ATOM 717 C CA . ASN A 1 92 ? 36.604 -3.483 -31.324 1.00 69.00 92 ASN A CA 1
ATOM 718 C C . ASN A 1 92 ? 35.483 -2.463 -31.563 1.00 69.00 92 ASN A C 1
ATOM 720 O O . ASN A 1 92 ? 35.755 -1.268 -31.707 1.00 69.00 92 ASN A O 1
ATOM 724 N N . PHE A 1 93 ? 34.243 -2.930 -31.642 1.00 78.38 93 PHE A N 1
ATOM 725 C CA . PHE A 1 93 ? 33.074 -2.071 -31.574 1.00 78.38 93 PHE A CA 1
ATOM 726 C C . PHE A 1 93 ? 32.390 -2.298 -30.232 1.00 78.38 93 PHE A C 1
ATOM 728 O O . PHE A 1 93 ? 32.509 -3.366 -29.630 1.00 78.38 93 PHE A O 1
ATOM 735 N N . THR A 1 94 ? 31.695 -1.279 -29.755 1.00 88.81 94 THR A N 1
ATOM 736 C CA . THR A 1 94 ? 30.863 -1.368 -28.559 1.00 88.81 94 THR A CA 1
ATOM 737 C C . THR A 1 94 ? 29.410 -1.219 -28.968 1.00 88.81 94 THR A C 1
ATOM 739 O O . THR A 1 94 ? 29.088 -0.410 -29.838 1.00 88.81 94 THR A O 1
ATOM 742 N N . LEU A 1 95 ? 28.538 -2.018 -28.360 1.00 92.12 95 LEU A N 1
ATOM 743 C CA . LEU A 1 95 ? 27.091 -1.922 -28.502 1.00 92.12 95 LEU A CA 1
ATOM 744 C C . LEU A 1 95 ? 26.499 -1.829 -27.105 1.00 92.12 95 LEU A C 1
ATOM 746 O O . LEU A 1 95 ? 26.797 -2.669 -26.265 1.00 92.12 95 LEU A O 1
ATOM 750 N N . LYS A 1 96 ? 25.649 -0.835 -26.875 1.00 96.25 96 LYS A N 1
ATOM 751 C CA . LYS A 1 96 ? 24.938 -0.666 -25.607 1.00 96.25 96 LYS A CA 1
ATOM 752 C C . LYS A 1 96 ? 23.534 -0.140 -25.835 1.00 96.25 96 LYS A C 1
ATOM 754 O O . LYS A 1 96 ? 23.280 0.556 -26.822 1.00 96.25 96 LYS A O 1
ATOM 759 N N . LEU A 1 97 ? 22.649 -0.443 -24.896 1.00 98.06 97 LEU A N 1
ATOM 760 C CA . LEU A 1 97 ? 21.331 0.172 -24.792 1.00 98.06 97 LEU A CA 1
ATOM 761 C C . LEU A 1 97 ? 21.340 1.190 -23.652 1.00 98.06 97 LEU A C 1
ATOM 763 O O . LEU A 1 97 ? 21.964 0.974 -22.617 1.00 98.06 97 LEU A O 1
ATOM 767 N N . ILE A 1 98 ? 20.655 2.310 -23.844 1.00 98.06 98 ILE A N 1
ATOM 768 C CA . ILE A 1 98 ? 20.456 3.330 -22.819 1.00 98.06 98 ILE A CA 1
ATOM 769 C C . ILE A 1 98 ? 18.961 3.568 -22.683 1.00 98.06 98 ILE A C 1
ATOM 771 O O . ILE A 1 98 ? 18.311 3.948 -23.653 1.00 98.06 98 ILE A O 1
ATOM 775 N N . ILE A 1 99 ? 18.429 3.358 -21.486 1.00 98.00 99 ILE A N 1
ATOM 776 C CA . ILE A 1 99 ? 17.065 3.746 -21.130 1.00 98.00 99 ILE A CA 1
ATOM 777 C C . ILE A 1 99 ? 17.150 5.148 -20.526 1.00 98.00 99 ILE A C 1
ATOM 779 O O . ILE A 1 99 ? 17.919 5.363 -19.587 1.00 98.00 99 ILE A O 1
ATOM 783 N N . HIS A 1 100 ? 16.424 6.099 -21.102 1.00 96.38 100 HIS A N 1
ATOM 784 C CA . HIS A 1 100 ? 16.423 7.505 -20.703 1.00 96.38 100 HIS A CA 1
ATOM 785 C C . HIS A 1 100 ? 15.200 7.860 -19.851 1.00 96.38 100 HIS A C 1
ATOM 787 O O . HIS A 1 100 ? 14.217 7.123 -19.857 1.00 96.38 100 HIS A O 1
ATOM 793 N N . GLU A 1 101 ? 15.263 9.025 -19.193 1.00 92.25 101 GLU A N 1
ATOM 794 C CA . GLU A 1 101 ? 14.135 9.649 -18.480 1.00 92.25 101 GLU A CA 1
ATOM 795 C C . GLU A 1 101 ? 13.613 8.795 -17.314 1.00 92.25 101 GLU A C 1
ATOM 797 O O . GLU A 1 101 ? 12.420 8.729 -17.039 1.00 92.25 101 GLU A O 1
ATOM 802 N N . ILE A 1 102 ? 14.528 8.129 -16.605 1.00 94.12 102 ILE A N 1
ATOM 803 C CA . ILE A 1 102 ? 14.192 7.302 -15.449 1.00 94.12 102 ILE A CA 1
ATOM 804 C C . ILE A 1 102 ? 13.929 8.218 -14.251 1.00 94.12 102 ILE A C 1
ATOM 806 O O . ILE A 1 102 ? 14.865 8.811 -13.701 1.00 94.12 102 ILE A O 1
ATOM 810 N N . SER A 1 103 ? 12.674 8.279 -13.813 1.00 90.81 103 SER A N 1
ATOM 811 C CA . SER A 1 103 ? 12.267 8.980 -12.593 1.00 90.81 103 SER A CA 1
ATOM 812 C C . SER A 1 103 ? 13.010 8.476 -11.347 1.00 90.81 103 SER A C 1
ATOM 814 O O . SER A 1 103 ? 13.578 7.375 -11.312 1.00 90.81 103 SER A O 1
ATOM 816 N N . GLU A 1 104 ? 13.034 9.304 -10.305 1.00 87.94 104 GLU A N 1
ATOM 817 C CA . GLU A 1 104 ? 13.494 8.890 -8.978 1.00 87.94 104 GLU A CA 1
ATOM 818 C C . GLU A 1 104 ? 12.548 7.813 -8.413 1.00 87.94 104 GLU A C 1
ATOM 820 O O . GLU A 1 104 ? 11.361 7.805 -8.716 1.00 87.94 104 GLU A O 1
ATOM 825 N N . GLY A 1 105 ? 13.074 6.838 -7.668 1.00 88.75 105 GLY A N 1
ATOM 826 C CA . GLY A 1 105 ? 12.288 5.711 -7.139 1.00 88.75 105 GLY A CA 1
ATOM 827 C C . GLY A 1 105 ? 12.037 4.552 -8.118 1.00 88.75 105 GLY A C 1
ATOM 828 O O . GLY A 1 105 ? 11.960 3.413 -7.671 1.00 88.75 105 GLY A O 1
ATOM 829 N N . MET A 1 106 ? 12.007 4.788 -9.436 1.00 93.69 106 MET A N 1
ATOM 830 C CA . MET A 1 106 ? 11.931 3.708 -10.435 1.00 93.69 106 MET A CA 1
ATOM 831 C C . MET A 1 106 ? 13.271 2.982 -10.590 1.00 93.69 106 MET A C 1
ATOM 833 O O . MET A 1 106 ? 14.331 3.616 -10.662 1.00 93.69 106 MET A O 1
ATOM 837 N N . ALA A 1 107 ? 13.237 1.655 -10.719 1.00 94.75 107 ALA A N 1
ATOM 838 C CA . ALA A 1 107 ? 14.433 0.826 -10.851 1.00 94.75 107 ALA A CA 1
ATOM 839 C C . ALA A 1 107 ? 14.324 -0.205 -11.981 1.00 94.75 107 ALA A C 1
ATOM 841 O O . ALA A 1 107 ? 13.243 -0.533 -12.460 1.00 94.75 107 ALA A O 1
ATOM 842 N N . PHE A 1 108 ? 15.476 -0.723 -12.407 1.00 96.81 108 PHE A N 1
ATOM 843 C CA . PHE A 1 108 ? 15.577 -1.803 -13.384 1.00 96.81 108 PHE A CA 1
ATOM 844 C C . PHE A 1 108 ? 16.459 -2.913 -12.815 1.00 96.81 108 PHE A C 1
ATOM 846 O O . PHE A 1 108 ? 17.466 -2.634 -12.166 1.00 96.81 108 PHE A O 1
ATOM 853 N N . SER A 1 109 ? 16.097 -4.175 -13.052 1.00 97.19 109 SER A N 1
ATOM 854 C CA . SER A 1 109 ? 16.806 -5.326 -12.470 1.00 97.19 109 SER A CA 1
ATOM 855 C C . SER A 1 109 ? 18.200 -5.577 -13.052 1.00 97.19 109 SER A C 1
ATOM 857 O O . SER A 1 109 ? 18.950 -6.385 -12.510 1.00 97.19 109 SER A O 1
ATOM 859 N N . LYS A 1 110 ? 18.521 -4.961 -14.193 1.00 97.19 110 LYS A N 1
ATOM 860 C CA . LYS A 1 110 ? 19.811 -5.071 -14.882 1.00 97.19 110 LYS A CA 1
ATOM 861 C C . LYS A 1 110 ? 20.255 -3.706 -15.399 1.00 97.19 110 LYS A C 1
ATOM 863 O O . LYS A 1 110 ? 19.440 -2.794 -15.544 1.00 97.19 110 LYS A O 1
ATOM 868 N N . GLY A 1 111 ? 21.539 -3.613 -15.734 1.00 96.38 111 GLY A N 1
ATOM 869 C CA . GLY A 1 111 ? 22.178 -2.386 -16.188 1.00 96.38 111 GLY A CA 1
ATOM 870 C C . GLY A 1 111 ? 22.689 -1.518 -15.047 1.00 96.38 111 GLY A C 1
ATOM 871 O O . GLY A 1 111 ? 22.376 -1.719 -13.874 1.00 96.38 111 GLY A O 1
ATOM 872 N N . ASN A 1 112 ? 23.506 -0.536 -15.408 1.00 96.31 112 ASN A N 1
ATOM 873 C CA . ASN A 1 112 ? 24.126 0.383 -14.468 1.00 96.31 112 ASN A CA 1
ATOM 874 C C . ASN A 1 112 ? 23.436 1.751 -14.509 1.00 96.31 112 ASN A C 1
ATOM 876 O O . ASN A 1 112 ? 23.323 2.365 -15.576 1.00 96.31 112 ASN A O 1
ATOM 880 N N . ARG A 1 113 ? 23.000 2.250 -13.347 1.00 95.19 113 ARG A N 1
ATOM 881 C CA . ARG A 1 113 ? 22.356 3.564 -13.242 1.00 95.19 113 ARG A CA 1
ATOM 882 C C . ARG A 1 113 ? 23.381 4.692 -13.250 1.00 95.19 113 ARG A C 1
ATOM 884 O O . ARG A 1 113 ? 24.335 4.692 -12.478 1.00 95.19 113 ARG A O 1
ATOM 891 N N . SER A 1 114 ? 23.143 5.694 -14.090 1.00 93.19 114 SER A N 1
ATOM 892 C CA . SER A 1 114 ? 23.898 6.944 -14.140 1.00 93.19 114 SER A CA 1
ATOM 893 C C . SER A 1 114 ? 22.915 8.111 -14.243 1.00 93.19 114 SER A C 1
ATOM 895 O O . SER A 1 114 ? 22.451 8.450 -15.329 1.00 93.19 114 SER A O 1
ATOM 897 N N . GLY A 1 115 ? 22.548 8.687 -13.094 1.00 92.19 115 GLY A N 1
ATOM 898 C CA . GLY A 1 115 ? 21.543 9.752 -13.016 1.00 92.19 115 GLY A CA 1
ATOM 899 C C . GLY A 1 115 ? 20.144 9.271 -13.414 1.00 92.19 115 GLY A C 1
ATOM 900 O O . GLY A 1 115 ? 19.602 8.349 -12.802 1.00 92.19 115 GLY A O 1
ATOM 901 N N . ASP A 1 116 ? 19.585 9.896 -14.447 1.00 94.12 116 ASP A N 1
ATOM 902 C CA . ASP A 1 116 ? 18.276 9.625 -15.058 1.00 94.12 116 ASP A CA 1
ATOM 903 C C . ASP A 1 116 ? 18.328 8.527 -16.138 1.00 94.12 116 ASP A C 1
ATOM 905 O O . ASP A 1 116 ? 17.393 8.374 -16.925 1.00 94.12 116 ASP A O 1
ATOM 909 N N . ARG A 1 117 ? 19.441 7.787 -16.233 1.00 96.94 117 ARG A N 1
ATOM 910 C CA . ARG A 1 117 ? 19.669 6.783 -17.280 1.00 96.94 117 ARG A CA 1
ATOM 911 C C . ARG A 1 117 ? 20.083 5.438 -16.710 1.00 96.94 117 ARG A C 1
ATOM 913 O O . ARG A 1 117 ? 20.845 5.374 -15.744 1.00 96.94 117 ARG A O 1
ATOM 920 N N . ILE A 1 118 ? 19.663 4.368 -17.379 1.00 97.75 118 ILE A N 1
ATOM 921 C CA . ILE A 1 118 ? 20.186 3.009 -17.186 1.00 97.75 118 ILE A CA 1
ATOM 922 C C . ILE A 1 118 ? 20.971 2.618 -18.435 1.00 97.75 118 ILE A C 1
ATOM 924 O O . ILE A 1 118 ? 20.435 2.664 -19.541 1.00 97.75 118 ILE A O 1
ATOM 928 N N . VAL A 1 119 ? 22.237 2.240 -18.265 1.00 97.75 119 VAL A N 1
ATOM 929 C CA . VAL A 1 119 ? 23.087 1.724 -19.346 1.00 97.75 119 VAL A CA 1
ATOM 930 C C . VAL A 1 119 ? 23.129 0.203 -19.256 1.00 97.75 119 VAL A C 1
ATOM 932 O O . VAL A 1 119 ? 23.537 -0.336 -18.232 1.00 97.75 119 VAL A O 1
ATOM 935 N N . LEU A 1 120 ? 22.712 -0.472 -20.323 1.00 97.81 120 LEU A N 1
ATOM 936 C CA . LEU A 1 120 ? 22.743 -1.923 -20.470 1.00 97.81 120 LEU A CA 1
ATOM 937 C C . LEU A 1 120 ? 23.878 -2.304 -21.423 1.00 97.81 120 LEU A C 1
ATOM 939 O O . LEU A 1 120 ? 23.892 -1.878 -22.586 1.00 97.81 120 LEU A O 1
ATOM 943 N N . GLU A 1 121 ? 24.803 -3.122 -20.933 1.00 95.94 121 GLU A N 1
ATOM 944 C CA . GLU A 1 121 ? 25.814 -3.775 -21.765 1.00 95.94 121 GLU A CA 1
ATOM 945 C C . GLU A 1 121 ? 25.214 -5.028 -22.433 1.00 95.94 121 GLU A C 1
ATOM 947 O O . GLU A 1 121 ? 24.157 -5.503 -22.011 1.00 95.94 121 GLU A O 1
ATOM 952 N N . PRO A 1 122 ? 25.855 -5.625 -23.456 1.00 93.94 122 PRO A N 1
ATOM 953 C CA . PRO A 1 122 ? 25.298 -6.793 -24.144 1.00 93.94 122 PRO A CA 1
ATOM 954 C C . PRO A 1 122 ? 24.994 -7.985 -23.228 1.00 93.94 122 PRO A C 1
ATOM 956 O O . PRO A 1 122 ? 24.076 -8.754 -23.504 1.00 93.94 122 PRO A O 1
ATOM 959 N N . SER A 1 123 ? 25.731 -8.130 -22.122 1.00 94.38 123 SER A N 1
ATOM 960 C CA . SER A 1 123 ? 25.471 -9.142 -21.091 1.00 94.38 123 SER A CA 1
ATOM 961 C C . SER A 1 123 ? 24.177 -8.909 -20.305 1.00 94.38 123 SER A C 1
ATOM 963 O O . SER A 1 123 ? 23.653 -9.849 -19.713 1.00 94.38 123 SER A O 1
ATOM 965 N N . ASP A 1 124 ? 23.664 -7.678 -20.293 1.00 97.44 124 ASP A N 1
ATOM 966 C CA . ASP A 1 124 ? 22.429 -7.304 -19.605 1.00 97.44 124 ASP A CA 1
ATOM 967 C C . ASP A 1 124 ? 21.185 -7.479 -20.487 1.00 97.44 124 ASP A C 1
ATOM 969 O O . ASP A 1 124 ? 20.064 -7.411 -19.981 1.00 97.44 124 ASP A O 1
ATOM 973 N N . PHE A 1 125 ? 21.357 -7.702 -21.795 1.00 96.50 125 PHE A N 1
ATOM 974 C CA . PHE A 1 125 ? 20.247 -7.853 -22.735 1.00 96.50 125 PHE A CA 1
ATOM 975 C C . PHE A 1 125 ? 19.394 -9.094 -22.424 1.00 96.50 125 PHE A C 1
ATOM 977 O O . PHE A 1 125 ? 19.810 -10.036 -21.744 1.00 96.50 125 PHE A O 1
ATOM 984 N N . GLY A 1 126 ? 18.177 -9.097 -22.960 1.00 96.00 126 GLY A N 1
ATOM 985 C CA . GLY A 1 126 ? 17.170 -10.125 -22.732 1.00 96.00 126 GLY A CA 1
ATOM 986 C C . GLY A 1 126 ? 16.095 -9.649 -21.764 1.00 96.00 126 GLY A C 1
ATOM 987 O O . GLY A 1 126 ? 15.711 -8.479 -21.787 1.00 96.00 126 GLY A O 1
ATOM 988 N N . ASP A 1 127 ? 15.611 -10.563 -20.925 1.00 97.31 127 ASP A N 1
ATOM 989 C CA . ASP A 1 127 ? 14.586 -10.254 -19.929 1.00 97.31 127 ASP A CA 1
ATOM 990 C C . ASP A 1 127 ? 15.145 -9.374 -18.807 1.00 97.31 127 ASP A C 1
ATOM 992 O O . ASP A 1 127 ? 16.182 -9.682 -18.200 1.00 97.31 127 ASP A O 1
ATOM 996 N N . ILE A 1 128 ? 14.431 -8.290 -18.526 1.00 96.75 128 ILE A N 1
ATOM 997 C CA . ILE A 1 128 ? 14.675 -7.336 -17.448 1.00 96.75 128 ILE A CA 1
ATOM 998 C C . ILE A 1 128 ? 13.344 -6.978 -16.783 1.00 96.75 128 ILE A C 1
ATOM 1000 O O . ILE A 1 128 ? 12.286 -7.029 -17.408 1.00 96.75 128 ILE A O 1
ATOM 1004 N N . TRP A 1 129 ? 13.398 -6.576 -15.519 1.00 96.88 129 TRP A N 1
ATOM 1005 C CA . TRP A 1 129 ? 12.236 -6.087 -14.783 1.00 96.88 129 TRP A CA 1
ATOM 1006 C C . TRP A 1 129 ? 12.347 -4.582 -14.592 1.00 96.88 129 TRP A C 1
ATOM 1008 O O . TRP A 1 129 ? 13.388 -4.112 -14.127 1.00 96.88 129 TRP A O 1
ATOM 1018 N N . MET A 1 130 ? 11.289 -3.848 -14.933 1.00 96.25 130 MET A N 1
ATOM 1019 C CA . MET A 1 130 ? 11.083 -2.478 -14.468 1.00 96.25 130 MET A CA 1
ATOM 1020 C C . MET A 1 130 ? 10.300 -2.552 -13.165 1.00 96.25 130 MET A C 1
ATOM 1022 O O . MET A 1 130 ? 9.242 -3.174 -13.099 1.00 96.25 130 MET A O 1
ATOM 1026 N N . ILE A 1 131 ? 10.854 -1.949 -12.127 1.00 96.00 131 ILE A N 1
ATOM 1027 C CA . ILE A 1 131 ? 10.236 -1.834 -10.816 1.00 96.00 131 ILE A CA 1
ATOM 1028 C C . ILE A 1 131 ? 9.698 -0.403 -10.748 1.00 96.00 131 ILE A C 1
ATOM 1030 O O . ILE A 1 131 ? 10.514 0.532 -10.781 1.00 96.00 131 ILE A O 1
ATOM 1034 N N . PRO A 1 132 ? 8.366 -0.216 -10.732 1.00 94.62 132 PRO A N 1
ATOM 1035 C CA . PRO A 1 132 ? 7.782 1.113 -10.670 1.00 94.62 132 PRO A CA 1
ATOM 1036 C C . PRO A 1 132 ? 8.165 1.804 -9.358 1.00 94.62 132 PRO A C 1
ATOM 1038 O O . PRO A 1 132 ? 8.610 1.167 -8.401 1.00 94.62 132 PRO A O 1
ATOM 1041 N N . GLN A 1 133 ? 8.020 3.127 -9.326 1.00 93.06 133 GLN A N 1
ATOM 1042 C CA . GLN A 1 133 ? 8.046 3.842 -8.057 1.00 93.06 133 GLN A CA 1
ATOM 1043 C C . GLN A 1 133 ? 6.896 3.310 -7.192 1.00 93.06 133 GLN A C 1
ATOM 1045 O O . GLN A 1 133 ? 5.829 3.008 -7.723 1.00 93.06 133 GLN A O 1
ATOM 1050 N N . LYS A 1 134 ? 7.136 3.189 -5.884 1.00 91.19 134 LYS A N 1
ATOM 1051 C CA . LYS A 1 134 ? 6.098 2.793 -4.935 1.00 91.19 134 LYS A CA 1
ATOM 1052 C C . LYS A 1 134 ? 4.878 3.716 -5.064 1.00 91.19 134 LYS A C 1
ATOM 1054 O O . LYS A 1 134 ? 5.054 4.932 -5.154 1.00 91.19 134 LYS A O 1
ATOM 1059 N N . ASP A 1 135 ? 3.706 3.101 -5.098 1.00 90.69 135 ASP A N 1
ATOM 1060 C CA . ASP A 1 135 ? 2.378 3.712 -5.215 1.00 90.69 135 ASP A CA 1
ATOM 1061 C C . ASP A 1 135 ? 2.108 4.465 -6.532 1.00 90.69 135 ASP A C 1
ATOM 1063 O O . ASP A 1 135 ? 1.089 5.119 -6.707 1.00 90.69 135 ASP A O 1
ATOM 1067 N N . PHE A 1 136 ? 3.023 4.394 -7.508 1.00 92.38 136 PHE A N 1
ATOM 1068 C CA . PHE A 1 136 ? 2.845 5.115 -8.764 1.00 92.38 136 PHE A CA 1
ATOM 1069 C C . PHE A 1 136 ? 1.862 4.402 -9.688 1.00 92.38 136 PHE A C 1
ATOM 1071 O O . PHE A 1 136 ? 2.112 3.275 -10.129 1.00 92.38 136 PHE A O 1
ATOM 1078 N N . SER A 1 137 ? 0.841 5.137 -10.124 1.00 92.81 137 SER A N 1
ATOM 1079 C CA . SER A 1 137 ? -0.063 4.726 -11.195 1.00 92.81 137 SER A CA 1
ATOM 1080 C C . SER A 1 137 ? -0.042 5.686 -12.393 1.00 92.81 137 SER A C 1
ATOM 1082 O O . SER A 1 137 ? 0.277 6.873 -12.307 1.00 92.81 137 SER A O 1
ATOM 1084 N N . GLY A 1 138 ? -0.361 5.157 -13.577 1.00 91.75 138 GLY A N 1
ATOM 1085 C CA . GLY A 1 138 ? -0.392 5.908 -14.830 1.00 91.75 138 GLY A CA 1
ATOM 1086 C C . GLY A 1 138 ? 0.607 5.409 -15.871 1.00 91.75 138 GLY A C 1
ATOM 1087 O O . GLY A 1 138 ? 0.981 4.240 -15.913 1.00 91.75 138 GLY A O 1
ATOM 1088 N N . LEU A 1 139 ? 0.999 6.296 -16.788 1.00 93.25 139 LEU A N 1
ATOM 1089 C CA . LEU A 1 139 ? 1.765 5.910 -17.973 1.00 93.25 139 LEU A CA 1
ATOM 1090 C C . LEU A 1 139 ? 3.265 6.162 -17.779 1.00 93.25 139 LEU A C 1
ATOM 1092 O O . LEU A 1 139 ? 3.713 7.311 -17.800 1.00 93.25 139 LEU A O 1
ATOM 1096 N N . ALA A 1 140 ? 4.050 5.090 -17.671 1.00 94.44 140 ALA A N 1
ATOM 1097 C CA . ALA A 1 140 ? 5.506 5.158 -17.664 1.00 94.44 140 ALA A CA 1
ATOM 1098 C C . ALA A 1 140 ? 6.037 5.184 -19.105 1.00 94.44 140 ALA A C 1
ATOM 1100 O O . ALA A 1 140 ? 5.854 4.234 -19.870 1.00 94.44 140 ALA A O 1
ATOM 1101 N N . ARG A 1 141 ? 6.693 6.282 -19.492 1.00 95.50 141 ARG A N 1
ATOM 1102 C CA . ARG A 1 141 ? 7.247 6.474 -20.839 1.00 95.50 141 ARG A CA 1
ATOM 1103 C C . ARG A 1 141 ? 8.759 6.375 -20.786 1.00 95.50 141 ARG A C 1
ATOM 1105 O O . ARG A 1 141 ? 9.384 7.054 -19.981 1.00 95.50 141 ARG A O 1
ATOM 1112 N N . PHE A 1 142 ? 9.337 5.582 -21.681 1.00 95.88 142 PHE A N 1
ATOM 1113 C CA . PHE A 1 142 ? 10.787 5.470 -21.791 1.00 95.88 142 PHE A CA 1
ATOM 1114 C C . PHE A 1 142 ? 11.236 5.640 -23.233 1.00 95.88 142 PHE A C 1
ATOM 1116 O O . PHE A 1 142 ? 10.662 5.063 -24.163 1.00 95.88 142 PHE A O 1
ATOM 1123 N N . ASN A 1 143 ? 12.321 6.388 -23.407 1.00 96.75 143 ASN A N 1
ATOM 1124 C CA . ASN A 1 143 ? 13.056 6.432 -24.657 1.00 96.75 143 ASN A CA 1
ATOM 1125 C C . ASN A 1 143 ? 14.287 5.526 -24.545 1.00 96.75 143 ASN A C 1
ATOM 1127 O O . ASN A 1 143 ? 15.125 5.709 -23.662 1.00 96.75 143 ASN A O 1
ATOM 1131 N N . ILE A 1 144 ? 14.388 4.531 -25.421 1.00 98.06 144 ILE A N 1
ATOM 1132 C CA . ILE A 1 144 ? 15.473 3.549 -25.429 1.00 98.06 144 ILE A CA 1
ATOM 1133 C C . ILE A 1 144 ? 16.371 3.839 -26.619 1.00 98.06 144 ILE A C 1
ATOM 1135 O O . ILE A 1 144 ? 15.924 3.749 -27.759 1.00 98.06 144 ILE A O 1
ATOM 1139 N N . THR A 1 145 ? 17.644 4.120 -26.370 1.00 98.31 145 THR A N 1
ATOM 1140 C CA . THR A 1 145 ? 18.636 4.392 -27.411 1.00 98.31 145 THR A CA 1
ATOM 1141 C C . THR A 1 145 ? 19.642 3.252 -27.500 1.00 98.31 145 THR A C 1
ATOM 1143 O O . THR A 1 145 ? 20.355 2.979 -26.537 1.00 98.31 145 THR A O 1
ATOM 1146 N N . ALA A 1 146 ? 19.754 2.608 -28.660 1.00 97.75 146 ALA A N 1
ATOM 1147 C CA . ALA A 1 146 ? 20.875 1.726 -28.969 1.00 97.75 146 ALA A CA 1
ATOM 1148 C C . ALA A 1 146 ? 21.994 2.549 -29.590 1.00 97.75 146 ALA A C 1
ATOM 1150 O O . ALA A 1 146 ? 21.758 3.278 -30.552 1.00 97.75 146 ALA A O 1
ATOM 1151 N N . ILE A 1 147 ? 23.206 2.414 -29.058 1.00 95.50 147 ILE A N 1
ATOM 1152 C CA . ILE A 1 147 ? 24.401 3.081 -29.570 1.00 95.50 147 ILE A CA 1
ATOM 1153 C C . ILE A 1 147 ? 25.413 2.015 -29.948 1.00 95.50 147 ILE A C 1
ATOM 1155 O O . ILE A 1 147 ? 25.778 1.182 -29.119 1.00 95.50 147 ILE A O 1
ATOM 1159 N N . VAL A 1 148 ? 25.887 2.088 -31.186 1.00 92.00 148 VAL A N 1
ATOM 1160 C CA . VAL A 1 148 ? 27.011 1.301 -31.674 1.00 92.00 148 VAL A CA 1
ATOM 1161 C C . VAL A 1 148 ? 28.155 2.246 -32.036 1.00 92.00 148 VAL A C 1
ATOM 1163 O O . VAL A 1 148 ? 27.965 3.222 -32.767 1.00 92.00 148 VAL A O 1
ATOM 1166 N N . SER A 1 149 ? 29.347 1.972 -31.516 1.00 90.12 149 SER A N 1
ATOM 1167 C CA . SER A 1 149 ? 30.536 2.800 -31.728 1.00 90.12 149 SER A CA 1
ATOM 1168 C C . SER A 1 149 ? 31.712 1.959 -32.203 1.00 90.12 149 SER A C 1
ATOM 1170 O O . SER A 1 149 ? 32.011 0.911 -31.641 1.00 90.12 149 SER A O 1
ATOM 1172 N N . THR A 1 150 ? 32.421 2.458 -33.209 1.00 84.19 150 THR A N 1
ATOM 1173 C CA . THR A 1 150 ? 33.762 2.011 -33.603 1.00 84.19 150 THR A CA 1
ATOM 1174 C C . THR A 1 150 ? 34.770 3.125 -33.286 1.00 84.19 150 THR A C 1
ATOM 1176 O O . THR A 1 150 ? 34.364 4.231 -32.923 1.00 84.19 150 THR A O 1
ATOM 1179 N N . PRO A 1 151 ? 36.087 2.916 -33.473 1.00 82.06 151 PRO A N 1
ATOM 1180 C CA . PRO A 1 151 ? 37.066 3.995 -33.322 1.00 82.06 151 PRO A CA 1
ATOM 1181 C C . PRO A 1 151 ? 36.892 5.182 -34.288 1.00 82.06 151 PRO A C 1
ATOM 1183 O O . PRO A 1 151 ? 37.572 6.189 -34.122 1.00 82.06 151 PRO A O 1
ATOM 1186 N N . ILE A 1 152 ? 36.057 5.055 -35.327 1.00 80.06 152 ILE A N 1
ATOM 1187 C CA . ILE A 1 152 ? 35.953 6.030 -36.426 1.00 80.06 152 ILE A CA 1
ATOM 1188 C C . ILE A 1 152 ? 34.565 6.678 -36.472 1.00 80.06 152 ILE A C 1
ATOM 1190 O O . ILE A 1 152 ? 34.440 7.842 -36.842 1.00 80.06 152 ILE A O 1
ATOM 1194 N N . GLU A 1 153 ? 33.517 5.949 -36.091 1.00 84.94 153 GLU A N 1
ATOM 1195 C CA . GLU A 1 153 ? 32.140 6.426 -36.197 1.00 84.94 153 GLU A CA 1
ATOM 1196 C C . GLU A 1 153 ? 31.245 5.864 -35.092 1.00 84.94 153 GLU A C 1
ATOM 1198 O O . GLU A 1 153 ? 31.507 4.808 -34.517 1.00 84.94 153 GLU A O 1
ATOM 1203 N N . THR A 1 154 ? 30.167 6.586 -34.794 1.00 90.94 154 THR A N 1
ATOM 1204 C CA . THR A 1 154 ? 29.122 6.172 -33.854 1.00 90.94 154 THR A CA 1
ATOM 1205 C C . THR A 1 154 ? 27.765 6.366 -34.505 1.00 90.94 154 THR A C 1
ATOM 1207 O O . THR A 1 154 ? 27.509 7.409 -35.107 1.00 90.94 154 THR A O 1
ATOM 1210 N N . LYS A 1 155 ? 26.893 5.367 -34.372 1.00 91.69 155 LYS A N 1
ATOM 1211 C CA . LYS A 1 155 ? 25.507 5.417 -34.836 1.00 91.69 155 LYS A CA 1
ATOM 1212 C C . LYS A 1 155 ? 24.571 5.076 -33.695 1.00 91.69 155 LYS A C 1
ATOM 1214 O O . LYS A 1 155 ? 24.904 4.276 -32.823 1.00 91.69 155 LYS A O 1
ATOM 1219 N N . ALA A 1 156 ? 23.406 5.706 -33.708 1.00 96.00 156 ALA A N 1
ATOM 1220 C CA . ALA A 1 156 ? 22.391 5.494 -32.698 1.00 96.00 156 ALA A CA 1
ATOM 1221 C C . ALA A 1 156 ? 21.001 5.445 -33.325 1.00 96.00 156 ALA A C 1
ATOM 1223 O O . ALA A 1 156 ? 20.737 6.128 -34.315 1.00 96.00 156 ALA A O 1
ATOM 1224 N N . VAL A 1 157 ? 20.124 4.651 -32.725 1.00 97.19 157 VAL A N 1
ATOM 1225 C CA . VAL A 1 157 ? 18.688 4.648 -33.006 1.00 97.19 157 VAL A CA 1
ATOM 1226 C C . VAL A 1 157 ? 17.941 4.698 -31.683 1.00 97.19 157 VAL A C 1
ATOM 1228 O O . VAL A 1 157 ? 18.433 4.173 -30.684 1.00 97.19 157 VAL A O 1
ATOM 1231 N N . SER A 1 158 ? 16.758 5.301 -31.686 1.00 97.19 158 SER A N 1
ATOM 1232 C CA . SER A 1 158 ? 15.903 5.392 -30.508 1.00 97.19 158 SER A CA 1
ATOM 1233 C C . SER A 1 158 ? 14.543 4.746 -30.759 1.00 97.19 158 SER A C 1
ATOM 1235 O O . SER A 1 158 ? 14.018 4.790 -31.874 1.00 97.19 158 SER A O 1
ATOM 1237 N N . ARG A 1 159 ? 13.967 4.148 -29.717 1.00 96.19 159 ARG A N 1
ATOM 1238 C CA . ARG A 1 159 ? 12.638 3.539 -29.712 1.00 96.19 159 ARG A CA 1
ATOM 1239 C C . ARG A 1 159 ? 11.904 3.939 -28.438 1.00 96.19 159 ARG A C 1
ATOM 1241 O O . ARG A 1 159 ? 12.437 3.782 -27.346 1.00 96.19 159 ARG A O 1
ATOM 1248 N N . HIS A 1 160 ? 10.668 4.398 -28.595 1.00 95.50 160 HIS A N 1
ATOM 1249 C CA . HIS A 1 160 ? 9.798 4.745 -27.476 1.00 95.50 160 HIS A CA 1
ATOM 1250 C C . HIS A 1 160 ? 8.972 3.531 -27.053 1.00 95.50 160 HIS A C 1
ATOM 1252 O O . HIS A 1 160 ? 8.504 2.766 -27.905 1.00 95.50 160 HIS A O 1
ATOM 1258 N N . ILE A 1 161 ? 8.801 3.369 -25.745 1.00 95.06 161 ILE A N 1
ATOM 1259 C CA . ILE A 1 161 ? 7.883 2.403 -25.142 1.00 95.06 161 ILE A CA 1
ATOM 1260 C C . ILE A 1 161 ? 7.018 3.111 -24.099 1.00 95.06 161 ILE A C 1
ATOM 1262 O O . ILE A 1 161 ? 7.461 4.079 -23.477 1.00 95.06 161 ILE A O 1
ATOM 1266 N N . GLU A 1 162 ? 5.795 2.626 -23.920 1.00 96.00 162 GLU A N 1
ATOM 1267 C CA . GLU A 1 162 ? 4.840 3.153 -22.946 1.00 96.00 162 GLU A CA 1
ATOM 1268 C C . GLU A 1 162 ? 4.255 1.972 -22.175 1.00 96.00 162 GLU A C 1
ATOM 1270 O O . GLU A 1 162 ? 3.678 1.079 -22.782 1.00 96.00 162 GLU A O 1
ATOM 1275 N N . ILE A 1 163 ? 4.440 1.949 -20.858 1.00 96.31 163 ILE A N 1
ATOM 1276 C CA . ILE A 1 163 ? 3.920 0.901 -19.976 1.00 96.31 163 ILE A CA 1
ATOM 1277 C C . ILE A 1 163 ? 2.806 1.521 -19.146 1.00 96.31 163 ILE A C 1
ATOM 1279 O O . ILE A 1 163 ? 3.039 2.504 -18.438 1.00 96.31 163 ILE A O 1
ATOM 1283 N N . ASN A 1 164 ? 1.600 0.965 -19.238 1.00 96.00 164 ASN A N 1
ATOM 1284 C CA . ASN A 1 164 ? 0.491 1.378 -18.393 1.00 96.00 164 ASN A CA 1
ATOM 1285 C C . ASN A 1 164 ? 0.574 0.662 -17.040 1.00 96.00 164 ASN A C 1
ATOM 1287 O O . ASN A 1 164 ? 0.641 -0.567 -16.982 1.00 96.00 164 ASN A O 1
ATOM 1291 N N . ILE A 1 165 ? 0.572 1.440 -15.961 1.00 96.00 165 ILE A N 1
ATOM 1292 C CA . ILE A 1 165 ? 0.555 0.962 -14.582 1.00 96.00 165 ILE A CA 1
ATOM 1293 C C . ILE A 1 165 ? -0.830 1.274 -14.028 1.00 96.00 165 ILE A C 1
ATOM 1295 O O . ILE A 1 165 ? -1.196 2.433 -13.833 1.00 96.00 165 ILE A O 1
ATOM 1299 N N . THR A 1 166 ? -1.640 0.235 -13.861 1.00 95.31 166 THR A N 1
ATOM 1300 C CA . THR A 1 166 ? -3.018 0.386 -13.385 1.00 95.31 166 THR A CA 1
ATOM 1301 C C . THR A 1 166 ? -3.016 0.660 -11.887 1.00 95.31 166 THR A C 1
ATOM 1303 O O . THR A 1 166 ? -2.387 -0.085 -11.142 1.00 95.31 166 THR A O 1
ATOM 1306 N N . ALA A 1 167 ? -3.746 1.698 -11.487 1.00 94.94 167 ALA A N 1
ATOM 1307 C CA . ALA A 1 167 ? -3.898 2.142 -10.105 1.00 94.94 167 ALA A CA 1
ATOM 1308 C C . ALA A 1 167 ? -4.547 1.067 -9.220 1.00 94.94 167 ALA A C 1
ATOM 1310 O O . ALA A 1 167 ? -5.507 0.419 -9.665 1.00 94.94 167 ALA A O 1
ATOM 1311 N N . VAL A 1 168 ? -4.034 0.871 -8.007 1.00 95.44 168 VAL A N 1
ATOM 1312 C CA . VAL A 1 168 ? -4.551 -0.097 -7.033 1.00 95.44 168 VAL A CA 1
ATOM 1313 C C . VAL A 1 168 ? -4.624 0.582 -5.682 1.00 95.44 168 VAL A C 1
ATOM 1315 O O . VAL A 1 168 ? -3.622 1.048 -5.170 1.00 95.44 168 VAL A O 1
ATOM 1318 N N . ALA A 1 169 ? -5.806 0.576 -5.073 1.00 95.06 169 ALA A N 1
ATOM 1319 C CA . ALA A 1 169 ? -5.947 1.247 -3.800 1.00 95.06 169 ALA A CA 1
ATOM 1320 C C . ALA A 1 169 ? -5.234 0.496 -2.669 1.00 95.06 169 ALA A C 1
ATOM 1322 O O . ALA A 1 169 ? -5.321 -0.730 -2.536 1.00 95.06 169 ALA A O 1
ATOM 1323 N N . ASP A 1 170 ? -4.615 1.267 -1.791 1.00 92.25 170 ASP A N 1
ATOM 1324 C CA . ASP A 1 170 ? -3.780 0.820 -0.698 1.00 92.25 170 ASP A CA 1
ATOM 1325 C C . ASP A 1 170 ? -4.601 0.758 0.600 1.00 92.25 170 ASP A C 1
ATOM 1327 O O . ASP A 1 170 ? -5.465 1.595 0.878 1.00 92.25 170 ASP A O 1
ATOM 1331 N N . VAL A 1 171 ? -4.391 -0.260 1.443 1.00 94.25 171 VAL A N 1
ATOM 1332 C CA . VAL A 1 171 ? -5.199 -0.391 2.673 1.00 94.25 171 VAL A CA 1
ATOM 1333 C C . VAL A 1 171 ? -4.888 0.784 3.613 1.00 94.25 171 VAL A C 1
ATOM 1335 O O . VAL A 1 171 ? -3.745 0.897 4.063 1.00 94.25 171 VAL A O 1
ATOM 1338 N N . PRO A 1 172 ? -5.872 1.632 3.984 1.00 93.88 172 PRO A N 1
ATOM 1339 C CA . PRO A 1 172 ? -5.609 2.802 4.815 1.00 93.88 172 PRO A CA 1
ATOM 1340 C C . PRO A 1 172 ? -5.339 2.414 6.272 1.00 93.88 172 PRO A C 1
ATOM 1342 O O . PRO A 1 172 ? -5.850 1.411 6.784 1.00 93.88 172 PRO A O 1
ATOM 1345 N N . PHE A 1 173 ? -4.605 3.264 6.990 1.00 92.06 173 PHE A N 1
ATOM 1346 C CA . PHE A 1 173 ? -4.480 3.149 8.439 1.00 92.06 173 PHE A CA 1
ATOM 1347 C C . PHE A 1 173 ? -5.789 3.554 9.131 1.00 92.06 173 PHE A C 1
ATOM 1349 O O . PHE A 1 173 ? -6.426 4.544 8.762 1.00 92.06 173 PHE A O 1
ATOM 1356 N N . LEU A 1 174 ? -6.173 2.813 10.176 1.00 92.81 174 LEU A N 1
ATOM 1357 C CA . LEU A 1 174 ? -7.322 3.131 11.023 1.00 92.81 174 LEU A CA 1
ATOM 1358 C C . LEU A 1 174 ? -7.079 2.675 12.464 1.00 92.81 174 LEU A C 1
ATOM 1360 O O . LEU A 1 174 ? -6.864 1.491 12.723 1.00 92.81 174 LEU A O 1
ATOM 1364 N N . ASN A 1 175 ? -7.216 3.606 13.404 1.00 91.12 175 ASN A N 1
ATOM 1365 C CA . ASN A 1 175 ? -7.252 3.342 14.835 1.00 91.12 175 ASN A CA 1
ATOM 1366 C C . ASN A 1 175 ? -8.431 4.086 15.472 1.00 91.12 175 ASN A C 1
ATOM 1368 O O . ASN A 1 175 ? -8.629 5.282 15.246 1.00 91.12 175 ASN A O 1
ATOM 1372 N N . VAL A 1 176 ? -9.227 3.370 16.266 1.00 92.12 176 VAL A N 1
ATOM 1373 C CA . VAL A 1 176 ? -10.425 3.912 16.910 1.00 92.12 176 VAL A CA 1
ATOM 1374 C C . VAL A 1 176 ? -10.470 3.455 18.354 1.00 92.12 176 VAL A C 1
ATOM 1376 O O . VAL A 1 176 ? -10.353 2.266 18.642 1.00 92.12 176 VAL A O 1
ATOM 1379 N N . SER A 1 177 ? -10.705 4.391 19.268 1.00 92.25 177 SER A N 1
ATOM 1380 C CA . SER A 1 177 ? -10.984 4.060 20.661 1.00 92.25 177 SER A CA 1
ATOM 1381 C C . SER A 1 177 ? -12.097 4.926 21.234 1.00 92.25 177 SER A C 1
ATOM 1383 O O . SER A 1 177 ? -12.258 6.102 20.901 1.00 92.25 177 SER A O 1
ATOM 1385 N N . VAL A 1 178 ? -12.896 4.313 22.101 1.00 93.62 178 VAL A N 1
ATOM 1386 C CA . VAL A 1 178 ? -13.984 4.959 22.829 1.00 93.62 178 VAL A CA 1
ATOM 1387 C C . VAL A 1 178 ? -13.823 4.552 24.291 1.00 93.62 178 VAL A C 1
ATOM 1389 O O . VAL A 1 178 ? -13.820 3.353 24.575 1.00 93.62 178 VAL A O 1
ATOM 1392 N N . PRO A 1 179 ? -13.634 5.497 25.228 1.00 92.06 179 PRO A N 1
ATOM 1393 C CA . PRO A 1 179 ? -13.557 5.154 26.634 1.00 92.06 179 PRO A CA 1
ATOM 1394 C C . PRO A 1 179 ? -14.921 4.676 27.128 1.00 92.06 179 PRO A C 1
ATOM 1396 O O . PRO A 1 179 ? -15.973 5.053 26.605 1.00 92.06 179 PRO A O 1
ATOM 1399 N N . CYS A 1 180 ? -14.896 3.866 28.181 1.00 89.69 180 CYS A N 1
ATOM 1400 C CA . CYS A 1 180 ? -16.116 3.466 28.854 1.00 89.69 180 CYS A CA 1
ATOM 1401 C C . CYS A 1 180 ? -16.862 4.695 29.403 1.00 89.69 180 CYS A C 1
ATOM 1403 O O . CYS A 1 180 ? -16.262 5.693 29.810 1.00 89.69 180 CYS A O 1
ATOM 1405 N N . HIS A 1 181 ? -18.188 4.626 29.417 1.00 89.69 181 HIS A N 1
ATOM 1406 C CA . HIS A 1 181 ? -19.032 5.693 29.933 1.00 89.69 181 HIS A CA 1
ATOM 1407 C C . HIS A 1 181 ? -19.311 5.485 31.424 1.00 89.69 181 HIS A C 1
ATOM 1409 O O . HIS A 1 181 ? -19.734 4.408 31.846 1.00 89.69 181 HIS A O 1
ATOM 1415 N N . HIS A 1 182 ? -19.091 6.505 32.248 1.00 83.75 182 HIS A N 1
ATOM 1416 C CA . HIS A 1 182 ? -19.334 6.389 33.683 1.00 83.75 182 HIS A CA 1
ATOM 1417 C C . HIS A 1 182 ? -20.838 6.496 33.988 1.00 83.75 182 HIS A C 1
ATOM 1419 O O . HIS A 1 182 ? -21.502 7.419 33.525 1.00 83.75 182 HIS A O 1
ATOM 1425 N N . TRP A 1 183 ? -21.391 5.554 34.759 1.00 76.62 183 TRP A N 1
ATOM 1426 C CA . TRP A 1 183 ? -22.842 5.430 34.996 1.00 76.62 183 TRP A CA 1
ATOM 1427 C C . TRP A 1 183 ? -23.466 6.634 35.723 1.00 76.62 183 TRP A C 1
ATOM 1429 O O . TRP A 1 183 ? -24.657 6.893 35.576 1.00 76.62 183 TRP A O 1
ATOM 1439 N N . ASN A 1 184 ? -22.667 7.363 36.505 1.00 74.44 184 ASN A N 1
ATOM 1440 C CA . ASN A 1 184 ? -23.065 8.563 37.244 1.00 74.44 184 ASN A CA 1
ATOM 1441 C C . ASN A 1 184 ? -22.729 9.863 36.488 1.00 74.44 184 ASN A C 1
ATOM 1443 O O . ASN A 1 184 ? -22.876 10.951 37.050 1.00 74.44 184 ASN A O 1
ATOM 1447 N N . SER A 1 185 ? -22.245 9.764 35.245 1.00 77.50 185 SER A N 1
ATOM 1448 C CA . SER A 1 185 ? -21.877 10.936 34.463 1.00 77.50 185 SER A CA 1
ATOM 1449 C C . SER A 1 185 ? -23.116 11.771 34.157 1.00 77.50 185 SER A C 1
ATOM 1451 O O . SER A 1 185 ? -24.126 11.272 33.660 1.00 77.50 185 SER A O 1
ATOM 1453 N N . SER A 1 186 ? -23.032 13.071 34.431 1.00 78.19 186 SER A N 1
ATOM 1454 C CA . SER A 1 186 ? -24.019 14.045 33.961 1.00 78.19 186 SER A CA 1
ATOM 1455 C C . SER A 1 186 ? -23.806 14.411 32.488 1.00 78.19 186 SER A C 1
ATOM 1457 O O . SER A 1 186 ? -24.692 15.004 31.865 1.00 78.19 186 SER A O 1
ATOM 1459 N N . GLU A 1 187 ? -22.650 14.054 31.916 1.00 79.69 187 GLU A N 1
ATOM 1460 C CA . GLU A 1 187 ? -22.318 14.327 30.526 1.00 79.69 187 GLU A CA 1
ATOM 1461 C C . GLU A 1 187 ? -23.020 13.346 29.593 1.00 79.69 187 GLU A C 1
ATOM 1463 O O . GLU A 1 187 ? -22.894 12.131 29.696 1.00 79.69 187 GLU A O 1
ATOM 1468 N N . LYS A 1 188 ? -23.724 13.897 28.608 1.00 85.19 188 LYS A N 1
ATOM 1469 C CA . LYS A 1 188 ? -24.420 13.145 27.557 1.00 85.19 188 LYS A CA 1
ATOM 1470 C C . LYS A 1 188 ? -23.581 12.971 26.288 1.00 85.19 188 LYS A C 1
ATOM 1472 O O . LYS A 1 188 ? -24.123 12.780 25.198 1.00 85.19 188 LYS A O 1
ATOM 1477 N N . LEU A 1 189 ? -22.263 13.099 26.417 1.00 87.88 189 LEU A N 1
ATOM 1478 C CA . LEU A 1 189 ? -21.298 13.019 25.329 1.00 87.88 189 LEU A CA 1
ATOM 1479 C C . LEU A 1 189 ? -20.235 11.981 25.684 1.00 87.88 189 LEU A C 1
ATOM 1481 O O . LEU A 1 189 ? -19.666 12.020 26.769 1.00 87.88 189 LEU A O 1
ATOM 1485 N N . ILE A 1 190 ? -19.965 11.064 24.760 1.00 90.38 190 ILE A N 1
ATOM 1486 C CA . ILE A 1 190 ? -18.891 10.074 24.880 1.00 90.38 190 ILE A CA 1
ATOM 1487 C C . ILE A 1 190 ? -17.845 10.413 23.815 1.00 90.38 190 ILE A C 1
ATOM 1489 O O . ILE A 1 190 ? -18.202 10.417 22.635 1.00 90.38 190 ILE A O 1
ATOM 1493 N N . PRO A 1 191 ? -16.591 10.737 24.174 1.00 89.44 191 PRO A N 1
ATOM 1494 C CA . PRO A 1 191 ? -15.566 11.053 23.184 1.00 89.44 191 PRO A CA 1
ATOM 1495 C C . PRO A 1 191 ? -15.230 9.826 22.328 1.00 89.44 191 PRO A C 1
ATOM 1497 O O . PRO A 1 191 ? -15.209 8.700 22.814 1.00 89.44 191 PRO A O 1
ATOM 1500 N N . VAL A 1 192 ? -14.951 10.055 21.048 1.00 89.75 192 VAL A N 1
ATOM 1501 C CA . VAL A 1 192 ? -14.467 9.051 20.098 1.00 89.75 192 VAL A CA 1
ATOM 1502 C C . VAL A 1 192 ? -13.116 9.526 19.588 1.00 89.75 192 VAL A C 1
ATOM 1504 O O . VAL A 1 192 ? -13.027 10.561 18.924 1.00 89.75 192 VAL A O 1
ATOM 1507 N N . PHE A 1 193 ? -12.069 8.774 19.904 1.00 87.38 193 PHE A N 1
ATOM 1508 C CA . PHE A 1 193 ? -10.736 9.005 19.367 1.00 87.38 193 PHE A CA 1
ATOM 1509 C C . PHE A 1 193 ? -10.606 8.233 18.058 1.00 87.38 193 PHE A C 1
ATOM 1511 O O . PHE A 1 193 ? -10.851 7.027 18.019 1.00 87.38 193 PHE A O 1
ATOM 1518 N N . LEU A 1 194 ? -10.250 8.944 16.993 1.00 86.56 194 LEU A N 1
ATOM 1519 C CA . LEU A 1 194 ? -10.106 8.422 15.642 1.00 86.56 194 LEU A CA 1
ATOM 1520 C C . LEU A 1 194 ? -8.796 8.936 15.061 1.00 86.56 194 LEU A C 1
ATOM 1522 O O . LEU A 1 194 ? -8.562 10.142 15.041 1.00 86.56 194 LEU A O 1
ATOM 1526 N N . GLU A 1 195 ? -8.009 8.021 14.522 1.00 86.88 195 GLU A N 1
ATOM 1527 C CA . GLU A 1 195 ? -6.855 8.320 13.691 1.00 86.88 195 GLU A CA 1
ATOM 1528 C C . GLU A 1 195 ? -6.972 7.502 12.406 1.00 86.88 195 GLU A C 1
ATOM 1530 O O . GLU A 1 195 ? -7.157 6.285 12.454 1.00 86.88 195 GLU A O 1
ATOM 1535 N N . ALA A 1 196 ? -6.920 8.172 11.257 1.00 87.25 196 ALA A N 1
ATOM 1536 C CA . ALA A 1 196 ? -6.990 7.522 9.957 1.00 87.25 196 ALA A CA 1
ATOM 1537 C C . ALA A 1 196 ? -6.235 8.343 8.909 1.00 87.25 196 ALA A C 1
ATOM 1539 O O . ALA A 1 196 ? -6.344 9.569 8.889 1.00 87.25 196 ALA A O 1
ATOM 1540 N N . HIS A 1 197 ? -5.490 7.667 8.041 1.00 87.44 197 HIS A N 1
ATOM 1541 C CA . HIS A 1 197 ? -4.740 8.275 6.943 1.00 87.44 197 HIS A CA 1
ATOM 1542 C C . HIS A 1 197 ? -4.525 7.257 5.815 1.00 87.44 197 HIS A C 1
ATOM 1544 O O . HIS A 1 197 ? -4.709 6.054 6.009 1.00 87.44 197 HIS A O 1
ATOM 1550 N N . LEU A 1 198 ? -4.193 7.764 4.628 1.00 89.69 198 LEU A N 1
ATOM 1551 C CA . LEU A 1 198 ? -3.789 6.949 3.482 1.00 89.69 198 LEU A CA 1
ATOM 1552 C C . LEU A 1 198 ? -2.349 6.470 3.687 1.00 89.69 198 LEU A C 1
ATOM 1554 O O . LEU A 1 198 ? -1.564 7.178 4.322 1.00 89.69 198 LEU A O 1
ATOM 1558 N N . ASN A 1 199 ? -2.032 5.289 3.163 1.00 88.56 199 ASN A N 1
ATOM 1559 C CA . ASN A 1 199 ? -0.658 4.779 3.121 1.00 88.56 199 ASN A CA 1
ATOM 1560 C C . ASN A 1 199 ? 0.047 5.086 1.788 1.00 88.56 199 ASN A C 1
ATOM 1562 O O . ASN A 1 199 ? 1.276 5.015 1.750 1.00 88.56 199 ASN A O 1
ATOM 1566 N N . ASP A 1 200 ? -0.724 5.503 0.779 1.00 86.69 200 ASP A N 1
ATOM 1567 C CA . ASP A 1 200 ? -0.266 6.027 -0.507 1.00 86.69 200 ASP A CA 1
ATOM 1568 C C . ASP A 1 200 ? 0.751 7.179 -0.356 1.00 86.69 200 ASP A C 1
ATOM 1570 O O . ASP A 1 200 ? 0.577 8.108 0.447 1.00 86.69 200 ASP A O 1
ATOM 1574 N N . GLN A 1 201 ? 1.828 7.108 -1.142 1.00 83.44 201 GLN A N 1
ATOM 1575 C CA . GLN A 1 201 ? 2.925 8.075 -1.180 1.00 83.44 201 GLN A CA 1
ATOM 1576 C C . GLN A 1 201 ? 2.862 9.056 -2.353 1.00 83.44 201 GLN A C 1
ATOM 1578 O O . GLN A 1 201 ? 3.551 10.083 -2.299 1.00 83.44 201 GLN A O 1
ATOM 1583 N N . ASP A 1 202 ? 2.085 8.775 -3.399 1.00 82.31 202 ASP A N 1
ATOM 1584 C CA . ASP A 1 202 ? 2.016 9.611 -4.600 1.00 82.31 202 ASP A CA 1
ATOM 1585 C C . ASP A 1 202 ? 0.805 10.573 -4.599 1.00 82.31 202 ASP A C 1
ATOM 1587 O O . ASP A 1 202 ? 0.782 11.569 -5.335 1.00 82.31 202 ASP A O 1
ATOM 1591 N N . GLY A 1 203 ? -0.141 10.369 -3.675 1.00 83.38 203 GLY A N 1
ATOM 1592 C CA . GLY A 1 203 ? -1.296 11.234 -3.437 1.00 83.38 203 GLY A CA 1
ATOM 1593 C C . GLY A 1 203 ? -2.450 11.012 -4.420 1.00 83.38 203 GLY A C 1
ATOM 1594 O O . GLY A 1 203 ? -3.349 11.872 -4.514 1.00 83.38 203 GLY A O 1
ATOM 1595 N N . SER A 1 204 ? -2.413 9.911 -5.172 1.00 87.31 204 SER A N 1
ATOM 1596 C CA . SER A 1 204 ? -3.438 9.450 -6.111 1.00 87.31 204 SER A CA 1
ATOM 1597 C C . SER A 1 204 ? -4.752 9.082 -5.424 1.00 87.31 204 SER A C 1
ATOM 1599 O O . SER A 1 204 ? -5.818 9.184 -6.042 1.00 87.31 204 SER A O 1
ATOM 1601 N N . GLU A 1 205 ? -4.732 8.780 -4.127 1.00 91.19 205 GLU A N 1
ATOM 1602 C CA . GLU A 1 205 ? -5.900 8.267 -3.425 1.00 91.19 205 GLU A CA 1
ATOM 1603 C C . GLU A 1 205 ? -6.755 9.338 -2.717 1.00 91.19 205 GLU A C 1
ATOM 1605 O O . GLU A 1 205 ? -6.417 10.522 -2.563 1.00 91.19 205 GLU A O 1
ATOM 1610 N N . ASN A 1 206 ? -7.945 8.922 -2.279 1.00 90.56 206 ASN A N 1
ATOM 1611 C CA . ASN A 1 206 ? -8.835 9.681 -1.407 1.00 90.56 206 ASN A CA 1
ATOM 1612 C C . ASN A 1 206 ? -9.336 8.822 -0.242 1.00 90.56 206 ASN A C 1
ATOM 1614 O O . ASN A 1 206 ? -9.877 7.741 -0.447 1.00 90.56 206 ASN A O 1
ATOM 1618 N N . LEU A 1 207 ? -9.294 9.368 0.978 1.00 89.19 207 LEU A N 1
ATOM 1619 C CA . LEU A 1 207 ? -9.804 8.690 2.173 1.00 89.19 207 LEU A CA 1
ATOM 1620 C C . LEU A 1 207 ? -11.282 9.010 2.429 1.00 89.19 207 LEU A C 1
ATOM 1622 O O . LEU A 1 207 ? -11.703 10.172 2.400 1.00 89.19 207 LEU A O 1
ATOM 1626 N N . ALA A 1 208 ? -12.087 8.003 2.741 1.00 88.56 208 ALA A N 1
ATOM 1627 C CA . ALA A 1 208 ? -13.443 8.151 3.253 1.00 88.56 208 ALA A CA 1
ATOM 1628 C C . ALA A 1 208 ? -13.611 7.345 4.542 1.00 88.56 208 ALA A C 1
ATOM 1630 O O . ALA A 1 208 ? -13.209 6.193 4.608 1.00 88.56 208 ALA A O 1
ATOM 1631 N N . ILE A 1 209 ? -14.226 7.942 5.565 1.00 86.88 209 ILE A N 1
ATOM 1632 C CA . ILE A 1 209 ? -14.448 7.278 6.855 1.00 86.88 209 ILE A CA 1
ATOM 1633 C C . ILE A 1 209 ? -15.942 7.200 7.116 1.00 86.88 209 ILE A C 1
ATOM 1635 O O . ILE A 1 209 ? -16.592 8.239 7.180 1.00 86.88 209 ILE A O 1
ATOM 1639 N N . VAL A 1 210 ? -16.474 5.996 7.292 1.00 87.56 210 VAL A N 1
ATOM 1640 C CA . VAL A 1 210 ? -17.897 5.723 7.493 1.00 87.56 210 VAL A CA 1
ATOM 1641 C C . VAL A 1 210 ? -18.146 5.134 8.877 1.00 87.56 210 VAL A C 1
ATOM 1643 O O . VAL A 1 210 ? -17.536 4.144 9.266 1.00 87.56 210 VAL A O 1
ATOM 1646 N N . PHE A 1 211 ? -19.113 5.710 9.594 1.00 87.88 211 PHE A N 1
ATOM 1647 C CA . PHE A 1 211 ? -19.595 5.213 10.885 1.00 87.88 211 PHE A CA 1
ATOM 1648 C C . PHE A 1 211 ? -20.934 4.485 10.737 1.00 87.88 211 PHE A C 1
ATOM 1650 O O . PHE A 1 211 ? -21.845 4.958 10.044 1.00 87.88 211 PHE A O 1
ATOM 1657 N N . SER A 1 212 ? -21.078 3.362 11.437 1.00 89.75 212 SER A N 1
ATOM 1658 C CA . SER A 1 212 ? -22.303 2.563 11.522 1.00 89.75 212 SER A CA 1
ATOM 1659 C C . SER A 1 212 ? -22.447 1.904 12.905 1.00 89.75 212 SER A C 1
ATOM 1661 O O . SER A 1 212 ? -21.562 2.013 13.751 1.00 89.75 212 SER A O 1
ATOM 1663 N N . GLY A 1 213 ? -23.599 1.283 13.179 1.00 90.38 213 GLY A N 1
ATOM 1664 C CA . GLY A 1 213 ? -23.877 0.634 14.472 1.00 90.38 213 GLY A CA 1
ATOM 1665 C C . GLY A 1 213 ? -24.429 1.552 15.573 1.00 90.38 213 GLY A C 1
ATOM 1666 O O . GLY A 1 213 ? -24.734 1.077 16.661 1.00 90.38 213 GLY A O 1
ATOM 1667 N N . LEU A 1 214 ? -24.623 2.850 15.298 1.00 89.38 214 LEU A N 1
ATOM 1668 C CA . LEU A 1 214 ? -25.252 3.782 16.244 1.00 89.38 214 LEU A CA 1
ATOM 1669 C C . LEU A 1 214 ? -26.731 3.418 16.496 1.00 89.38 214 LEU A C 1
ATOM 1671 O O . LEU A 1 214 ? -27.502 3.339 15.533 1.00 89.38 214 LEU A O 1
ATOM 1675 N N . PRO A 1 215 ? -27.159 3.253 17.764 1.00 90.75 215 PRO A N 1
ATOM 1676 C CA . PRO A 1 215 ? -28.557 3.009 18.104 1.00 90.75 215 PRO A CA 1
ATOM 1677 C C . PRO A 1 215 ? -29.489 4.176 17.744 1.00 90.75 215 PRO A C 1
ATOM 1679 O O . PRO A 1 215 ? -29.077 5.324 17.560 1.00 90.75 215 PRO A O 1
ATOM 1682 N N . THR A 1 216 ? -30.794 3.895 17.702 1.00 86.44 216 THR A N 1
ATOM 1683 C CA . THR A 1 216 ? -31.810 4.938 17.480 1.00 86.44 216 THR A CA 1
ATOM 1684 C C . THR A 1 216 ? -31.739 5.990 18.588 1.00 86.44 216 THR A C 1
ATOM 1686 O O . THR A 1 216 ? -31.744 5.656 19.766 1.00 86.44 216 THR A O 1
ATOM 1689 N N . GLY A 1 217 ? -31.682 7.268 18.205 1.00 83.88 217 GLY A N 1
ATOM 1690 C CA . GLY A 1 217 ? -31.581 8.394 19.140 1.00 83.88 217 GLY A CA 1
ATOM 1691 C C . GLY A 1 217 ? -30.150 8.831 19.469 1.00 83.88 217 GLY A C 1
ATOM 1692 O O . GLY A 1 217 ? -29.980 9.884 20.083 1.00 83.88 217 GLY A O 1
ATOM 1693 N N . TYR A 1 218 ? -29.138 8.082 19.023 1.00 87.56 218 TYR A N 1
ATOM 1694 C CA . TYR A 1 218 ? -27.724 8.390 19.225 1.00 87.56 218 TYR A CA 1
ATOM 1695 C C . TYR A 1 218 ? -27.225 9.179 18.018 1.00 87.56 218 TYR A C 1
ATOM 1697 O O . TYR A 1 218 ? -27.681 8.969 16.890 1.00 87.56 218 TYR A O 1
ATOM 1705 N N . ARG A 1 219 ? -26.313 10.125 18.238 1.00 85.38 219 ARG A N 1
ATOM 1706 C CA . ARG A 1 219 ? -25.809 10.998 17.166 1.00 85.38 219 ARG A CA 1
ATOM 1707 C C . ARG A 1 219 ? -24.308 11.162 17.288 1.00 85.38 219 ARG A C 1
ATOM 1709 O O . ARG A 1 219 ? -23.831 11.488 18.366 1.00 85.38 219 ARG A O 1
ATOM 1716 N N . LEU A 1 220 ? -23.579 11.013 16.188 1.00 85.38 220 LEU A N 1
ATOM 1717 C CA . LEU A 1 220 ? -22.168 11.381 16.154 1.00 85.38 220 LEU A CA 1
ATOM 1718 C C . LEU A 1 220 ? -22.055 12.876 15.821 1.00 85.38 220 LEU A C 1
ATOM 1720 O O . LEU A 1 220 ? -22.639 13.363 14.845 1.00 85.38 220 LEU A O 1
ATOM 1724 N N . VAL A 1 221 ? -21.358 13.621 16.671 1.00 79.25 221 VAL A N 1
ATOM 1725 C CA . VAL A 1 221 ? -21.232 15.079 16.594 1.00 79.25 221 VAL A CA 1
ATOM 1726 C C . VAL A 1 221 ? -19.764 15.490 16.573 1.00 79.25 221 VAL A C 1
ATOM 1728 O O . VAL A 1 221 ? -18.928 14.891 17.245 1.00 79.25 221 VAL A O 1
ATOM 1731 N N . HIS A 1 222 ? -19.462 16.528 15.796 1.00 76.06 222 HIS A N 1
ATOM 1732 C CA . HIS A 1 222 ? -18.140 17.140 15.708 1.00 76.06 222 HIS A CA 1
ATOM 1733 C C . HIS A 1 222 ? -18.183 18.551 16.309 1.00 76.06 222 HIS A C 1
ATOM 1735 O O . HIS A 1 222 ? -19.104 19.318 16.021 1.00 76.06 222 HIS A O 1
ATOM 1741 N N . VAL A 1 223 ? -17.200 18.917 17.137 1.00 63.53 223 VAL A N 1
ATOM 1742 C CA . VAL A 1 223 ? -17.274 20.151 17.952 1.00 63.53 223 VAL A CA 1
ATOM 1743 C C . VAL A 1 223 ? -16.953 21.445 17.173 1.00 63.53 223 VAL A C 1
ATOM 1745 O O . VAL A 1 223 ? -17.270 22.525 17.655 1.00 63.53 223 VAL A O 1
ATOM 1748 N N . ASN A 1 224 ? -16.468 21.386 15.922 1.00 57.19 224 ASN A N 1
ATOM 1749 C CA . ASN A 1 224 ? -16.222 22.591 15.093 1.00 57.19 224 ASN A CA 1
ATOM 1750 C C . ASN A 1 224 ? -17.443 23.106 14.289 1.00 57.19 224 ASN A C 1
ATOM 1752 O O . ASN A 1 224 ? -17.297 23.841 13.315 1.00 57.19 224 ASN A O 1
ATOM 1756 N N . GLY A 1 225 ? -18.668 22.758 14.688 1.00 49.31 225 GLY A N 1
ATOM 1757 C CA . GLY A 1 225 ? -19.859 23.547 14.340 1.00 49.31 225 GLY A CA 1
ATOM 1758 C C . GLY A 1 225 ? -20.465 23.394 12.937 1.00 49.31 225 GLY A C 1
ATOM 1759 O O . GLY A 1 225 ? -21.473 24.038 12.671 1.00 49.31 225 GLY A O 1
ATOM 1760 N N . THR A 1 226 ? -19.952 22.544 12.042 1.00 49.91 226 THR A N 1
ATOM 1761 C CA . THR A 1 226 ? -20.533 22.387 10.687 1.00 49.91 226 THR A CA 1
ATOM 1762 C C . THR A 1 226 ? -20.461 20.957 10.148 1.00 49.91 226 THR A C 1
ATOM 1764 O O . THR A 1 226 ? -19.866 20.695 9.114 1.00 49.91 226 THR A O 1
ATOM 1767 N N . SER A 1 227 ? -21.072 20.001 10.846 1.00 47.16 227 SER A N 1
ATOM 1768 C CA . SER A 1 227 ? -21.838 18.891 10.245 1.00 47.16 227 SER A CA 1
ATOM 1769 C C . SER A 1 227 ? -22.154 17.852 11.305 1.00 47.16 227 SER A C 1
ATOM 1771 O O . SER A 1 227 ? -21.293 17.359 12.029 1.00 47.16 227 SER A O 1
ATOM 1773 N N . LEU A 1 228 ? -23.433 17.517 11.379 1.00 48.69 228 LEU A N 1
ATOM 1774 C CA . LEU A 1 228 ? -23.899 16.322 12.046 1.00 48.69 228 LEU A CA 1
ATOM 1775 C C . LEU A 1 228 ? -23.501 15.144 11.153 1.00 48.69 228 LEU A C 1
ATOM 1777 O O . LEU A 1 228 ? -23.906 15.118 9.990 1.00 48.69 228 LEU A O 1
ATOM 1781 N N . VAL A 1 229 ? -22.791 14.151 11.689 1.00 51.44 229 VAL A N 1
ATOM 1782 C CA . VAL A 1 229 ? -22.782 12.805 11.099 1.00 51.44 229 VAL A CA 1
ATOM 1783 C C . VAL A 1 229 ? -24.160 12.217 11.393 1.00 51.44 229 VAL A C 1
ATOM 1785 O O . VAL A 1 229 ? -24.385 11.472 12.344 1.00 51.44 229 VAL A O 1
ATOM 1788 N N . ASN A 1 230 ? -25.153 12.728 10.665 1.00 41.78 230 ASN A N 1
ATOM 1789 C CA . ASN A 1 230 ? -26.552 12.411 10.860 1.00 41.78 230 ASN A CA 1
ATOM 1790 C C . ASN A 1 230 ? -26.892 11.308 9.866 1.00 41.78 230 ASN A C 1
ATOM 1792 O O . ASN A 1 230 ? -27.142 11.597 8.696 1.00 41.78 230 ASN A O 1
ATOM 1796 N N . ARG A 1 231 ? -26.961 10.082 10.400 1.00 46.25 231 ARG A N 1
ATOM 1797 C CA . ARG A 1 231 ? -27.247 8.781 9.763 1.00 46.25 231 ARG A CA 1
ATOM 1798 C C . ARG A 1 231 ? -25.980 7.952 9.521 1.00 46.25 231 ARG A C 1
ATOM 1800 O O . ARG A 1 231 ? -24.932 8.475 9.143 1.00 46.25 231 ARG A O 1
ATOM 1807 N N . SER A 1 232 ? -26.107 6.646 9.766 1.00 41.12 232 SER A N 1
ATOM 1808 C CA . SER A 1 232 ? -25.177 5.617 9.289 1.00 41.12 232 SER A CA 1
ATOM 1809 C C . SER A 1 232 ? -24.751 5.945 7.855 1.00 41.12 232 SER A C 1
ATOM 1811 O O . SER A 1 232 ? -25.632 6.228 7.042 1.00 41.12 232 SER A O 1
ATOM 1813 N N . ASN A 1 233 ? -23.447 5.909 7.561 1.00 47.81 233 ASN A N 1
ATOM 1814 C CA . ASN A 1 233 ? -22.841 6.240 6.253 1.00 47.81 233 ASN A CA 1
ATOM 1815 C C . ASN A 1 233 ? -22.403 7.702 6.029 1.00 47.81 233 ASN A C 1
ATOM 1817 O O . ASN A 1 233 ? -22.368 8.151 4.886 1.00 47.81 233 ASN A O 1
ATOM 1821 N N . THR A 1 234 ? -22.036 8.461 7.069 1.00 51.28 234 THR A N 1
ATOM 1822 C CA . THR A 1 234 ? -21.448 9.804 6.852 1.00 51.28 234 THR A CA 1
ATOM 1823 C C . THR A 1 234 ? -19.921 9.750 6.768 1.00 51.28 234 THR A C 1
ATOM 1825 O O . THR A 1 234 ? -19.307 9.078 7.592 1.00 51.28 234 THR A O 1
ATOM 1828 N N . ARG A 1 235 ? -19.340 10.499 5.815 1.00 53.94 235 ARG A N 1
ATOM 1829 C CA . ARG A 1 235 ? -17.894 10.696 5.615 1.00 53.94 235 ARG A CA 1
ATOM 1830 C C . ARG A 1 235 ? -17.334 11.673 6.661 1.00 53.94 235 ARG A C 1
ATOM 1832 O O . ARG A 1 235 ? -17.774 12.823 6.686 1.00 53.94 235 ARG A O 1
ATOM 1839 N N . ALA A 1 236 ? -16.402 11.251 7.519 1.00 54.00 236 ALA A N 1
ATOM 1840 C CA . ALA A 1 236 ? -15.726 12.178 8.440 1.00 54.00 236 ALA A CA 1
ATOM 1841 C C . ALA A 1 236 ? -14.590 12.971 7.753 1.00 54.00 236 ALA A C 1
ATOM 1843 O O . ALA A 1 236 ? -13.986 12.459 6.807 1.00 54.00 236 ALA A O 1
ATOM 1844 N N . PRO A 1 237 ? -14.300 14.212 8.200 1.00 56.34 237 PRO A N 1
ATOM 1845 C CA . PRO A 1 237 ? -13.113 14.963 7.780 1.00 56.34 237 PRO A CA 1
ATOM 1846 C C . PRO A 1 237 ? -11.815 14.219 8.132 1.00 56.34 237 PRO A C 1
ATOM 1848 O O . PRO A 1 237 ? -11.770 13.553 9.164 1.00 56.34 237 PRO A O 1
ATOM 1851 N N . GLN A 1 238 ? -10.765 14.382 7.315 1.00 52.09 238 GLN A N 1
ATOM 1852 C CA . GLN A 1 238 ? -9.428 13.816 7.577 1.00 52.09 238 GLN A CA 1
ATOM 1853 C C . GLN A 1 238 ? -8.834 14.310 8.914 1.00 52.09 238 GLN A C 1
ATOM 1855 O O . GLN A 1 238 ? -8.184 13.539 9.606 1.00 52.09 238 GLN A O 1
ATOM 1860 N N . ASP A 1 239 ? -9.173 15.536 9.335 1.00 54.16 239 ASP A N 1
ATOM 1861 C CA . ASP A 1 239 ? -8.793 16.127 10.626 1.00 54.16 239 ASP A CA 1
ATOM 1862 C C . ASP A 1 239 ? -10.011 16.286 11.549 1.00 54.16 239 ASP A C 1
ATOM 1864 O O . ASP A 1 239 ? -10.501 17.397 11.778 1.00 54.16 239 ASP A O 1
ATOM 1868 N N . ALA A 1 240 ? -10.538 15.187 12.095 1.00 57.91 240 ALA A N 1
ATOM 1869 C CA . ALA A 1 240 ? -11.638 15.228 13.065 1.00 57.91 240 ALA A CA 1
ATOM 1870 C C . ALA A 1 240 ? -11.154 14.960 14.507 1.00 57.91 240 ALA A C 1
ATOM 1872 O O . ALA A 1 240 ? -11.558 13.963 15.107 1.00 57.91 240 ALA A O 1
ATOM 1873 N N . PRO A 1 241 ? -10.331 15.833 15.130 1.00 57.28 241 PRO A N 1
ATOM 1874 C CA . PRO A 1 241 ? -9.702 15.544 16.422 1.00 57.28 241 PRO A CA 1
ATOM 1875 C C . PRO A 1 241 ? -10.684 15.502 17.608 1.00 57.28 241 PRO A C 1
ATOM 1877 O O . PRO A 1 241 ? -10.256 15.337 18.749 1.00 57.28 241 PRO A O 1
ATOM 1880 N N . ARG A 1 242 ? -11.991 15.723 17.388 1.00 71.25 242 ARG A N 1
ATOM 1881 C CA . ARG A 1 242 ? -13.004 15.875 18.447 1.00 71.25 242 ARG A CA 1
ATOM 1882 C C . ARG A 1 242 ? -14.382 15.367 18.016 1.00 71.25 242 ARG A C 1
ATOM 1884 O O . ARG A 1 242 ? -15.316 16.156 17.831 1.00 71.25 242 ARG A O 1
ATOM 1891 N N . LEU A 1 243 ? -14.498 14.051 17.843 1.00 84.25 243 LEU A N 1
ATOM 1892 C CA . LEU A 1 243 ? -15.770 13.358 17.631 1.00 84.25 243 LEU A CA 1
ATOM 1893 C C . LEU A 1 243 ? -16.376 12.930 18.970 1.00 84.25 243 LEU A C 1
ATOM 1895 O O . LEU A 1 243 ? -15.667 12.495 19.872 1.00 84.25 243 LEU A O 1
ATOM 1899 N N . PHE A 1 244 ? -17.697 13.039 19.092 1.00 87.06 244 PHE A N 1
ATOM 1900 C CA . PHE A 1 244 ? -18.435 12.578 20.264 1.00 87.06 244 PHE A CA 1
ATOM 1901 C C . PHE A 1 244 ? -19.701 11.840 19.852 1.00 87.06 244 PHE A C 1
ATOM 1903 O O . PHE A 1 244 ? -20.374 12.224 18.896 1.00 87.06 244 PHE A O 1
ATOM 1910 N N . ILE A 1 245 ? -20.076 10.823 20.616 1.00 89.50 245 ILE A N 1
ATOM 1911 C CA . ILE A 1 245 ? -21.405 10.222 20.571 1.00 89.50 245 ILE A CA 1
ATOM 1912 C C . ILE A 1 245 ? -22.278 10.980 21.566 1.00 89.50 245 ILE A C 1
ATOM 1914 O O . ILE A 1 245 ? -22.044 10.947 22.771 1.00 89.50 245 ILE A O 1
ATOM 1918 N N . SER A 1 246 ? -23.291 11.667 21.057 1.00 87.88 246 SER A N 1
ATOM 1919 C CA . SER A 1 246 ? -24.351 12.266 21.851 1.00 87.88 246 SER A CA 1
ATOM 1920 C C . SER A 1 246 ? -25.432 11.232 22.139 1.00 87.88 246 SER A C 1
ATOM 1922 O O . SER A 1 246 ? -26.004 10.642 21.215 1.00 87.88 246 SER A O 1
ATOM 1924 N N . ILE A 1 247 ? -25.704 11.037 23.428 1.00 87.88 247 ILE A N 1
ATOM 1925 C CA . ILE A 1 247 ? -26.745 10.152 23.948 1.00 87.88 247 ILE A CA 1
ATOM 1926 C C . ILE A 1 247 ? -27.850 10.992 24.595 1.00 87.88 247 ILE A C 1
ATOM 1928 O O . ILE A 1 247 ? -27.597 11.811 25.470 1.00 87.88 247 ILE A O 1
ATOM 1932 N N . ASN A 1 248 ? -29.101 10.827 24.166 1.00 79.31 248 ASN A N 1
ATOM 1933 C CA . ASN A 1 248 ? -30.224 11.577 24.752 1.00 79.31 248 ASN A CA 1
ATOM 1934 C C . ASN A 1 248 ? -30.886 10.840 25.926 1.00 79.31 248 ASN A C 1
ATOM 1936 O O . ASN A 1 248 ? -31.519 11.475 26.777 1.00 79.31 248 ASN A O 1
ATOM 1940 N N . GLU A 1 249 ? -30.691 9.526 25.977 1.00 79.62 249 GLU A N 1
ATOM 1941 C CA . GLU A 1 249 ? -31.220 8.574 26.951 1.00 79.62 249 GLU A CA 1
ATOM 1942 C C . GLU A 1 249 ? -30.081 7.837 27.676 1.00 79.62 249 GLU A C 1
ATOM 1944 O O . GLU A 1 249 ? -28.904 8.090 27.415 1.00 79.62 249 GLU A O 1
ATOM 1949 N N . THR A 1 250 ? -30.431 6.933 28.593 1.00 83.12 250 THR A N 1
ATOM 1950 C CA . THR A 1 250 ? -29.476 6.020 29.231 1.00 83.12 250 THR A CA 1
ATOM 1951 C C . THR A 1 250 ? -28.701 5.241 28.168 1.00 83.12 250 THR A C 1
ATOM 1953 O O . THR A 1 250 ? -29.303 4.707 27.229 1.00 83.12 250 THR A O 1
ATOM 1956 N N . LEU A 1 251 ? -27.376 5.161 28.325 1.00 87.75 251 LEU A N 1
ATOM 1957 C CA . LEU A 1 251 ? -26.529 4.379 27.431 1.00 87.75 251 LEU A CA 1
ATOM 1958 C C . LEU A 1 251 ? -26.995 2.913 27.416 1.00 87.75 251 LEU A C 1
ATOM 1960 O O . LEU A 1 251 ? -27.106 2.264 28.452 1.00 87.75 251 LEU A O 1
ATOM 1964 N N . LYS A 1 252 ? -27.250 2.395 26.221 1.00 88.75 252 LYS A N 1
ATOM 1965 C CA . LYS A 1 252 ? -27.430 0.977 25.926 1.00 88.75 252 LYS A CA 1
ATOM 1966 C C . LYS A 1 252 ? -26.156 0.525 25.219 1.00 88.75 252 LYS A C 1
ATOM 1968 O O . LYS A 1 252 ? -25.833 1.138 24.201 1.00 88.75 252 LYS A O 1
ATOM 1973 N N . PRO A 1 253 ? -25.429 -0.481 25.734 1.00 91.12 253 PRO A N 1
ATOM 1974 C CA . PRO A 1 253 ? -24.206 -0.953 25.103 1.00 91.12 253 PRO A CA 1
ATOM 1975 C C . PRO A 1 253 ? -24.407 -1.306 23.629 1.00 91.12 253 PRO A C 1
ATOM 1977 O O . PRO A 1 253 ? -25.418 -1.907 23.262 1.00 91.12 253 PRO A O 1
ATOM 1980 N N . PHE A 1 254 ? -23.450 -0.925 22.789 1.00 93.56 254 PHE A N 1
ATOM 1981 C CA . PHE A 1 254 ? -23.492 -1.190 21.354 1.00 93.56 254 PHE A CA 1
ATOM 1982 C C . PHE A 1 254 ? -22.082 -1.285 20.769 1.00 93.56 254 PHE A C 1
ATOM 1984 O O . PHE A 1 254 ? -21.106 -0.876 21.399 1.00 93.56 254 PHE A O 1
ATOM 1991 N N . VAL A 1 255 ? -21.988 -1.811 19.548 1.00 95.69 255 VAL A N 1
ATOM 1992 C CA . VAL A 1 255 ? -20.741 -1.841 18.778 1.00 95.69 255 VAL A CA 1
ATOM 1993 C C . VAL A 1 255 ? -20.762 -0.690 17.782 1.00 95.69 255 VAL A C 1
ATOM 1995 O O . VAL A 1 255 ? -21.622 -0.640 16.900 1.00 95.69 255 VAL A O 1
ATOM 1998 N N . LEU A 1 256 ? -19.823 0.242 17.925 1.00 93.44 256 LEU A N 1
ATOM 1999 C CA . LEU A 1 256 ? -19.559 1.258 16.917 1.00 93.44 256 LEU A CA 1
ATOM 2000 C C . LEU A 1 256 ? -18.646 0.650 15.854 1.00 93.44 256 LEU A C 1
ATOM 2002 O O . LEU A 1 256 ? -17.507 0.298 16.150 1.00 93.44 256 LEU A O 1
ATOM 2006 N N . ARG A 1 257 ? -19.133 0.571 14.617 1.00 94.12 257 ARG A N 1
ATOM 2007 C CA . ARG A 1 257 ? -18.337 0.124 13.473 1.00 94.12 257 ARG A CA 1
ATOM 2008 C C . ARG A 1 257 ? -17.849 1.321 12.676 1.00 94.12 257 ARG A C 1
ATOM 2010 O O . ARG A 1 257 ? -18.661 2.129 12.215 1.00 94.12 257 ARG A O 1
ATOM 2017 N N . VAL A 1 258 ? -16.540 1.398 12.478 1.00 92.25 258 VAL A N 1
ATOM 2018 C CA . VAL A 1 258 ? -15.869 2.435 11.692 1.00 92.25 258 VAL A CA 1
ATOM 2019 C C . VAL A 1 258 ? -15.136 1.777 10.535 1.00 92.25 258 VAL A C 1
ATOM 2021 O O . VAL A 1 258 ? -14.383 0.831 10.739 1.00 92.25 258 VAL A O 1
ATOM 2024 N N . ILE A 1 259 ? -15.368 2.267 9.323 1.00 92.56 259 ILE A N 1
ATOM 2025 C CA . ILE A 1 259 ? -14.730 1.772 8.103 1.00 92.56 259 ILE A CA 1
ATOM 2026 C C . ILE A 1 259 ? -13.966 2.932 7.477 1.00 92.56 259 ILE A C 1
ATOM 2028 O O . ILE A 1 259 ? -14.569 3.958 7.166 1.00 92.56 259 ILE A O 1
ATOM 2032 N N . ALA A 1 260 ? -12.660 2.774 7.299 1.00 92.88 260 ALA A N 1
ATOM 2033 C CA . ALA A 1 260 ? -11.837 3.648 6.475 1.00 92.88 260 ALA A CA 1
ATOM 2034 C C . ALA A 1 260 ? -11.695 3.017 5.088 1.00 92.88 260 ALA A C 1
ATOM 2036 O O . ALA A 1 260 ? -11.387 1.834 4.983 1.00 92.88 260 ALA A O 1
ATOM 2037 N N . THR A 1 261 ? -11.932 3.788 4.035 1.00 94.44 261 THR A N 1
ATOM 2038 C CA . THR A 1 261 ? -11.837 3.352 2.639 1.00 94.44 261 THR A CA 1
ATOM 2039 C C . THR A 1 261 ? -10.910 4.298 1.895 1.00 94.44 261 THR A C 1
ATOM 2041 O O . THR A 1 261 ? -11.206 5.493 1.810 1.00 94.44 261 THR A O 1
ATOM 2044 N N . ALA A 1 262 ? -9.802 3.764 1.394 1.00 94.56 262 ALA A N 1
ATOM 2045 C CA . ALA A 1 262 ? -8.988 4.402 0.376 1.00 94.56 262 ALA A CA 1
ATOM 2046 C C . ALA A 1 262 ? -9.615 4.102 -0.984 1.00 94.56 262 ALA A C 1
ATOM 2048 O O . ALA A 1 262 ? -10.144 3.009 -1.208 1.00 94.56 262 ALA A O 1
ATOM 2049 N N . ALA A 1 263 ? -9.644 5.107 -1.847 1.00 95.00 263 ALA A N 1
ATOM 2050 C CA . ALA A 1 263 ? -10.181 4.977 -3.184 1.00 95.00 263 ALA A CA 1
ATOM 2051 C C . ALA A 1 263 ? -9.294 5.711 -4.176 1.00 95.00 263 ALA A C 1
ATOM 2053 O O . ALA A 1 263 ? -9.037 6.911 -4.019 1.00 95.00 263 ALA A O 1
ATOM 2054 N N . GLU A 1 264 ? -8.933 4.999 -5.229 1.00 94.38 264 GLU A N 1
ATOM 2055 C CA . GLU A 1 264 ? -8.173 5.525 -6.343 1.00 94.38 264 GLU A CA 1
ATOM 2056 C C . GLU A 1 264 ? -8.949 6.601 -7.098 1.00 94.38 264 GLU A C 1
ATOM 2058 O O . GLU A 1 264 ? -10.130 6.439 -7.434 1.00 94.38 264 GLU A O 1
ATOM 2063 N N . ARG A 1 265 ? -8.296 7.725 -7.412 1.00 89.88 265 ARG A N 1
ATOM 2064 C CA . ARG A 1 265 ? -8.949 8.800 -8.183 1.00 89.88 265 ARG A CA 1
ATOM 2065 C C . ARG A 1 265 ? -9.133 8.424 -9.641 1.00 89.88 265 ARG A C 1
ATOM 2067 O O . ARG A 1 265 ? -10.048 8.947 -10.280 1.00 89.88 265 ARG A O 1
ATOM 2074 N N . PHE A 1 266 ? -8.255 7.577 -10.170 1.00 89.06 266 PHE A N 1
ATOM 2075 C CA . PHE A 1 266 ? -8.203 7.306 -11.599 1.00 89.06 266 PHE A CA 1
ATOM 2076 C C . PHE A 1 266 ? -9.231 6.260 -12.043 1.00 89.06 266 PHE A C 1
ATOM 2078 O O . PHE A 1 266 ? -9.957 6.486 -13.012 1.00 89.06 266 PHE A O 1
ATOM 2085 N N . ASN A 1 267 ? -9.318 5.131 -11.337 1.00 91.56 267 ASN A N 1
ATOM 2086 C CA . ASN A 1 267 ? -10.194 4.012 -11.701 1.00 91.56 267 ASN A CA 1
ATOM 2087 C C . ASN A 1 267 ? -11.248 3.669 -10.631 1.00 91.56 267 ASN A C 1
ATOM 2089 O O . ASN A 1 267 ? -12.151 2.881 -10.917 1.00 91.56 267 ASN A O 1
ATOM 2093 N N . GLY A 1 268 ? -11.182 4.274 -9.440 1.00 93.00 268 GLY A N 1
ATOM 2094 C CA . GLY A 1 268 ? -12.111 4.004 -8.345 1.00 93.00 268 GLY A CA 1
ATOM 2095 C C . GLY A 1 268 ? -11.899 2.663 -7.643 1.00 93.00 268 GLY A C 1
ATOM 2096 O O . GLY A 1 268 ? -12.819 2.235 -6.937 1.00 93.00 268 GLY A O 1
ATOM 2097 N N . ASP A 1 269 ? -10.745 2.011 -7.840 1.00 96.06 269 ASP A N 1
ATOM 2098 C CA . ASP A 1 269 ? -10.333 0.853 -7.043 1.00 96.06 269 ASP A CA 1
ATOM 2099 C C . ASP A 1 269 ? -10.330 1.212 -5.551 1.00 96.06 269 ASP A C 1
ATOM 2101 O O . ASP A 1 269 ? -10.178 2.383 -5.193 1.00 96.06 269 ASP A O 1
ATOM 2105 N N . GLN A 1 270 ? -10.621 0.244 -4.681 1.00 96.00 270 GLN A N 1
ATOM 2106 C CA . GLN A 1 270 ? -10.863 0.509 -3.264 1.00 96.00 270 GLN A CA 1
ATOM 2107 C C . GLN A 1 270 ? -10.247 -0.548 -2.365 1.00 96.00 270 GLN A C 1
ATOM 2109 O O . GLN A 1 270 ? -10.521 -1.741 -2.500 1.00 96.00 270 GLN A O 1
ATOM 2114 N N . ALA A 1 271 ? -9.575 -0.068 -1.328 1.00 96.44 271 ALA A N 1
ATOM 2115 C CA . ALA A 1 271 ? -9.129 -0.857 -0.198 1.00 96.44 271 ALA A CA 1
ATOM 2116 C C . ALA A 1 271 ? -9.705 -0.272 1.092 1.00 96.44 271 ALA A C 1
ATOM 2118 O O . ALA A 1 271 ? -9.956 0.930 1.214 1.00 96.44 271 ALA A O 1
ATOM 2119 N N . ASN A 1 272 ? -10.000 -1.127 2.069 1.00 96.12 272 ASN A N 1
ATOM 2120 C CA . ASN A 1 272 ? -10.627 -0.683 3.305 1.00 96.12 272 ASN A CA 1
ATOM 2121 C C . ASN A 1 272 ? -10.068 -1.379 4.541 1.00 96.12 272 ASN A C 1
ATOM 2123 O O . ASN A 1 272 ? -9.549 -2.489 4.478 1.00 96.12 272 ASN A O 1
ATOM 2127 N N . GLN A 1 273 ? -10.215 -0.692 5.670 1.00 96.81 273 GLN A N 1
ATOM 2128 C CA . GLN A 1 273 ? -9.906 -1.191 6.998 1.00 96.81 273 GLN A CA 1
ATOM 2129 C C . GLN A 1 273 ? -11.096 -0.939 7.921 1.00 96.81 273 GLN A C 1
ATOM 2131 O O . GLN A 1 273 ? -11.733 0.115 7.863 1.00 96.81 273 GLN A O 1
ATOM 2136 N N . THR A 1 274 ? -11.409 -1.912 8.777 1.00 96.75 274 THR A N 1
ATOM 2137 C CA . THR A 1 274 ? -12.564 -1.851 9.685 1.00 96.75 274 THR A CA 1
ATOM 2138 C C . THR A 1 274 ? -12.126 -1.942 11.141 1.00 96.75 274 THR A C 1
ATOM 2140 O O . THR A 1 274 ? -11.323 -2.799 11.498 1.00 96.75 274 THR A O 1
ATOM 2143 N N . ALA A 1 275 ? -12.703 -1.091 11.989 1.00 95.81 275 ALA A N 1
ATOM 2144 C CA . ALA A 1 275 ? -12.566 -1.134 13.438 1.00 95.81 275 ALA A CA 1
ATOM 2145 C C . ALA A 1 275 ? -13.951 -1.242 14.094 1.00 95.81 275 ALA A C 1
ATOM 2147 O O . ALA A 1 275 ? -14.809 -0.377 13.903 1.00 95.81 275 ALA A O 1
ATOM 2148 N N . ASP A 1 276 ? -14.149 -2.295 14.887 1.00 96.38 276 ASP A N 1
ATOM 2149 C CA . ASP A 1 276 ? -15.340 -2.493 15.714 1.00 96.38 276 ASP A CA 1
ATOM 2150 C C . ASP A 1 276 ? -14.984 -2.166 17.174 1.00 96.38 276 ASP A C 1
ATOM 2152 O O . ASP A 1 276 ? -14.098 -2.787 17.763 1.00 96.38 276 ASP A O 1
ATOM 2156 N N . VAL A 1 277 ? -15.662 -1.174 17.760 1.00 95.69 277 VAL A N 1
ATOM 2157 C CA . VAL A 1 277 ? -15.391 -0.680 19.118 1.00 95.69 277 VAL A CA 1
ATOM 2158 C C . VAL A 1 277 ? -16.614 -0.859 20.005 1.00 95.69 277 VAL A C 1
ATOM 2160 O O . VAL A 1 277 ? -17.701 -0.364 19.702 1.00 95.69 277 VAL A O 1
ATOM 2163 N N . ASN A 1 278 ? -16.430 -1.533 21.138 1.00 95.38 278 ASN A N 1
ATOM 2164 C CA . ASN A 1 278 ? -17.477 -1.696 22.139 1.00 95.38 278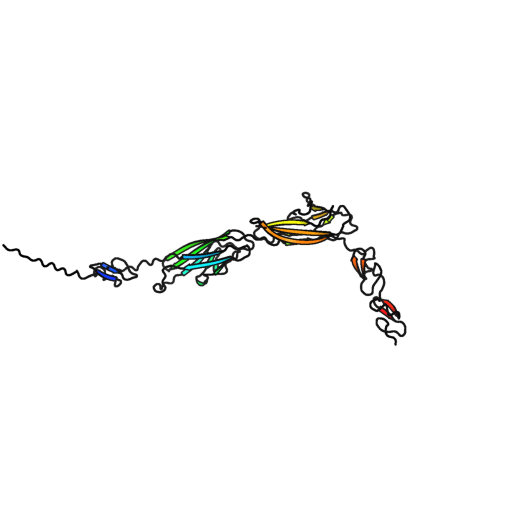 ASN A CA 1
ATOM 2165 C C . ASN A 1 278 ? -17.662 -0.397 22.928 1.00 95.38 278 ASN A C 1
ATOM 2167 O O . ASN A 1 278 ? -16.746 0.061 23.608 1.00 95.38 278 ASN A O 1
ATOM 2171 N N . VAL A 1 279 ? -18.864 0.173 22.872 1.00 94.12 279 VAL A N 1
ATOM 2172 C CA . VAL A 1 279 ? -19.252 1.335 23.675 1.00 94.12 279 VAL A CA 1
ATOM 2173 C C . VAL A 1 279 ? -20.081 0.839 24.852 1.00 94.12 279 VAL A C 1
ATOM 2175 O O . VAL A 1 279 ? -21.231 0.427 24.688 1.00 94.12 279 VAL A O 1
ATOM 2178 N N . THR A 1 280 ? -19.485 0.843 26.042 1.00 91.88 280 THR A N 1
ATOM 2179 C CA . THR A 1 280 ? -20.049 0.227 27.252 1.00 91.88 280 THR A CA 1
ATOM 2180 C C . THR A 1 280 ? -19.945 1.155 28.459 1.00 91.88 280 THR A C 1
ATOM 2182 O O . THR A 1 280 ? -19.312 2.212 28.407 1.00 91.88 280 THR A O 1
ATOM 2185 N N . PHE A 1 281 ? -20.568 0.759 29.570 1.00 88.88 281 PHE A N 1
ATOM 2186 C CA . PHE A 1 281 ? -20.328 1.406 30.855 1.00 88.88 281 PHE A CA 1
ATOM 2187 C C . PHE A 1 281 ? -18.959 1.034 31.418 1.00 88.88 281 PHE A C 1
ATOM 2189 O O . PHE A 1 281 ? -18.451 -0.063 31.178 1.00 88.88 281 PHE A O 1
ATOM 2196 N N . CYS A 1 282 ? -18.380 1.937 32.205 1.00 87.75 282 CYS A N 1
ATOM 2197 C CA . CYS A 1 282 ? -17.233 1.598 33.030 1.00 87.75 282 CYS A CA 1
ATOM 2198 C C . CYS A 1 282 ? -17.660 0.593 34.093 1.00 87.75 282 CYS A C 1
ATOM 2200 O O . CYS A 1 282 ? -18.616 0.829 34.835 1.00 87.75 282 CYS A O 1
ATOM 2202 N N . VAL A 1 283 ? -16.922 -0.508 34.170 1.00 85.38 283 VAL A N 1
ATOM 2203 C CA . VAL A 1 283 ? -17.075 -1.496 35.232 1.00 85.38 283 VAL A CA 1
ATOM 2204 C C . VAL A 1 283 ? -16.647 -0.853 36.553 1.00 85.38 283 VAL A C 1
ATOM 2206 O O . VAL A 1 283 ? -15.601 -0.210 36.635 1.00 85.38 283 VAL A O 1
ATOM 2209 N N . THR A 1 284 ? -17.491 -0.971 37.575 1.00 85.81 284 THR A N 1
ATOM 2210 C CA . THR A 1 284 ? -17.235 -0.456 38.925 1.00 85.81 284 THR A CA 1
ATOM 2211 C C . THR A 1 284 ? -17.956 -1.316 39.948 1.00 85.81 284 THR A C 1
ATOM 2213 O O . THR A 1 284 ? -19.052 -1.806 39.684 1.00 85.81 284 THR A O 1
ATOM 2216 N N . CYS A 1 285 ? -17.334 -1.492 41.110 1.00 89.00 285 CYS A N 1
ATOM 2217 C CA . CYS A 1 285 ? -17.833 -2.309 42.210 1.00 89.00 285 CYS A CA 1
ATOM 2218 C C . CYS A 1 285 ? -17.932 -1.500 43.507 1.00 89.00 285 CYS A C 1
ATOM 2220 O O . CYS A 1 285 ? -17.914 -2.063 44.601 1.00 89.00 285 CYS A O 1
ATOM 2222 N N . GLU A 1 286 ? -18.053 -0.173 43.404 1.00 87.19 286 GLU A N 1
ATOM 2223 C CA . GLU A 1 286 ? -18.144 0.718 44.564 1.00 87.19 286 GLU A CA 1
ATOM 2224 C C . GLU A 1 286 ? -19.295 0.340 45.506 1.00 87.19 286 GLU A C 1
ATOM 2226 O O . GLU A 1 286 ? -19.110 0.350 46.723 1.00 87.19 286 GLU A O 1
ATOM 2231 N N . ALA A 1 287 ? -20.458 -0.066 44.976 1.00 87.06 287 ALA A N 1
ATOM 2232 C CA . ALA A 1 287 ? -21.602 -0.443 45.812 1.00 87.06 287 ALA A CA 1
ATOM 2233 C C . ALA A 1 287 ? -21.415 -1.793 46.531 1.00 87.06 287 ALA A C 1
ATOM 2235 O O . ALA A 1 287 ? -22.139 -2.082 47.480 1.00 87.06 287 ALA A O 1
ATOM 2236 N N . VAL A 1 288 ? -20.434 -2.595 46.105 1.00 90.12 288 VAL A N 1
ATOM 2237 C CA . VAL A 1 288 ? -20.039 -3.876 46.719 1.00 90.12 288 VAL A CA 1
ATOM 2238 C C . VAL A 1 288 ? -18.616 -3.799 47.283 1.00 90.12 288 VAL A C 1
ATOM 2240 O O . VAL A 1 288 ? -17.833 -4.743 47.214 1.00 90.12 288 VAL A O 1
ATOM 2243 N N . ASN A 1 289 ? -18.267 -2.630 47.832 1.00 91.12 289 ASN A N 1
ATOM 2244 C CA . ASN A 1 289 ? -17.013 -2.375 48.545 1.00 91.12 289 ASN A CA 1
ATOM 2245 C C . ASN A 1 289 ? -15.744 -2.724 47.739 1.00 91.12 289 ASN A C 1
ATOM 2247 O O . ASN A 1 289 ? -14.751 -3.192 48.295 1.00 91.12 289 ASN A O 1
ATOM 2251 N N . ASN A 1 290 ? -15.771 -2.519 46.419 1.00 91.25 290 ASN A N 1
ATOM 2252 C CA . ASN A 1 290 ? -14.676 -2.859 45.505 1.00 91.25 290 ASN A CA 1
ATOM 2253 C C . ASN A 1 290 ? -14.172 -4.298 45.697 1.00 91.25 290 ASN A C 1
ATOM 2255 O O . ASN A 1 290 ? -12.966 -4.537 45.804 1.00 91.25 290 ASN A O 1
ATOM 2259 N N . CYS A 1 291 ? -15.114 -5.241 45.800 1.00 93.50 291 CYS A N 1
ATOM 2260 C CA . CYS A 1 291 ? -14.840 -6.665 46.002 1.00 93.50 291 CYS A CA 1
ATOM 2261 C C . CYS A 1 291 ? -13.984 -6.944 47.242 1.00 93.50 291 CYS A C 1
ATOM 2263 O O . CYS A 1 291 ? -13.220 -7.904 47.272 1.00 93.50 291 CYS A O 1
ATOM 2265 N N . SER A 1 292 ? -14.035 -6.049 48.236 1.00 93.31 292 SER A N 1
ATOM 2266 C CA . SER A 1 292 ? -13.221 -6.084 49.454 1.00 93.31 292 SER A CA 1
ATOM 2267 C C . SER A 1 292 ? -11.712 -6.242 49.204 1.00 93.31 292 SER A C 1
ATOM 2269 O O . SER A 1 292 ? -10.979 -6.599 50.122 1.00 93.31 292 SER A O 1
ATOM 2271 N N . LYS A 1 293 ? -11.232 -5.947 47.982 1.00 93.06 293 LYS A N 1
ATOM 2272 C CA . LYS A 1 293 ? -9.872 -6.253 47.487 1.00 93.06 293 LYS A CA 1
ATOM 2273 C C . LYS A 1 293 ? -9.504 -7.749 47.475 1.00 93.06 293 LYS A C 1
ATOM 2275 O O . LYS A 1 293 ? -8.322 -8.077 47.444 1.00 93.06 293 LYS A O 1
ATOM 2280 N N . HIS A 1 294 ? -10.504 -8.622 47.503 1.00 94.12 294 HIS A N 1
ATOM 2281 C CA . HIS A 1 294 ? -10.402 -10.084 47.452 1.00 94.12 294 HIS A CA 1
ATOM 2282 C C . HIS A 1 294 ? -11.110 -10.646 46.213 1.00 94.12 294 HIS A C 1
ATOM 2284 O O . HIS A 1 294 ? -11.700 -11.725 46.240 1.00 94.12 294 HIS A O 1
ATOM 2290 N N . GLY A 1 295 ? -11.131 -9.857 45.146 1.00 92.31 295 GLY A N 1
ATOM 2291 C CA . GLY A 1 295 ? -11.751 -10.211 43.886 1.00 92.31 295 GLY A CA 1
ATOM 2292 C C . GLY A 1 295 ? -11.577 -9.115 42.846 1.00 92.31 295 GLY A C 1
ATOM 2293 O O . GLY A 1 295 ? -11.190 -7.981 43.152 1.00 92.31 295 GLY A O 1
ATOM 2294 N N . SER A 1 296 ? -11.898 -9.466 41.609 1.00 92.25 296 SER A N 1
ATOM 2295 C CA . SER A 1 296 ? -11.877 -8.578 40.453 1.00 92.25 296 SER A CA 1
ATOM 2296 C C . SER A 1 296 ? -13.285 -8.109 40.107 1.00 92.25 296 SER A C 1
ATOM 2298 O O . SER A 1 296 ? -14.238 -8.882 40.115 1.00 92.25 296 SER A O 1
ATOM 2300 N N . CYS A 1 297 ? -13.429 -6.829 39.770 1.00 90.12 297 CYS A N 1
ATOM 2301 C CA . CYS A 1 297 ? -14.706 -6.299 39.309 1.00 90.12 297 CYS A CA 1
ATOM 2302 C C . CYS A 1 297 ? -14.891 -6.629 37.823 1.00 90.12 297 CYS A C 1
ATOM 2304 O O . CYS A 1 297 ? -14.169 -6.084 36.986 1.00 90.12 297 CYS A O 1
ATOM 2306 N N . ILE A 1 298 ? -15.825 -7.527 37.506 1.00 87.38 298 ILE A N 1
ATOM 2307 C CA . ILE A 1 298 ? -16.033 -8.038 36.139 1.00 87.38 298 ILE A CA 1
ATOM 2308 C C . ILE A 1 298 ? -17.236 -7.395 35.445 1.00 87.38 298 ILE A C 1
ATOM 2310 O O . ILE A 1 298 ? -17.217 -7.189 34.234 1.00 87.38 298 ILE A O 1
ATOM 2314 N N . GLU A 1 299 ? -18.247 -6.998 36.216 1.00 82.19 299 GLU A N 1
ATOM 2315 C CA . GLU A 1 299 ? -19.388 -6.206 35.757 1.00 82.19 299 GLU A CA 1
ATOM 2316 C C . GLU A 1 299 ? -19.774 -5.188 36.836 1.00 82.19 299 GLU A C 1
ATOM 2318 O O . GLU A 1 299 ? -19.211 -5.169 37.932 1.00 82.19 299 GLU A O 1
ATOM 2323 N N . VAL A 1 300 ? -20.737 -4.312 36.540 1.00 83.31 300 VAL A N 1
ATOM 2324 C CA . VAL A 1 300 ? -21.205 -3.315 37.511 1.00 83.31 300 VAL A CA 1
ATOM 2325 C C . VAL A 1 300 ? -21.717 -4.023 38.766 1.00 83.31 300 VAL A C 1
ATOM 2327 O O . VAL A 1 300 ? -22.677 -4.788 38.713 1.00 83.31 300 VAL A O 1
ATOM 2330 N N . ASN A 1 301 ? -21.069 -3.747 39.897 1.00 85.12 301 ASN A N 1
ATOM 2331 C CA . ASN A 1 301 ? -21.343 -4.332 41.208 1.00 85.12 301 ASN A CA 1
ATOM 2332 C C . ASN A 1 301 ? -21.316 -5.868 41.240 1.00 85.12 301 ASN A C 1
ATOM 2334 O O . ASN A 1 301 ? -21.973 -6.474 42.083 1.00 85.12 301 ASN A O 1
ATOM 2338 N N . THR A 1 302 ? -20.556 -6.484 40.333 1.00 88.88 302 THR A N 1
ATOM 2339 C CA . THR A 1 302 ? -20.383 -7.936 40.270 1.00 88.88 302 THR A CA 1
ATOM 2340 C C . THR A 1 302 ? -18.906 -8.268 40.396 1.00 88.88 302 THR A C 1
ATOM 2342 O O . THR A 1 302 ? -18.088 -7.888 39.553 1.00 88.88 302 THR A O 1
ATOM 2345 N N . CYS A 1 303 ? -18.585 -8.978 41.470 1.00 92.06 303 CYS A N 1
ATOM 2346 C CA . CYS A 1 303 ? -17.235 -9.389 41.804 1.00 92.06 303 CYS A CA 1
ATOM 2347 C C . CYS A 1 303 ? -16.993 -10.846 41.420 1.00 92.06 303 CYS A C 1
ATOM 2349 O O . CYS A 1 303 ? -17.794 -11.719 41.749 1.00 92.06 303 CYS A O 1
ATOM 2351 N N . ASP A 1 304 ? -15.861 -11.093 40.777 1.00 93.06 304 ASP A N 1
ATOM 2352 C CA . ASP A 1 304 ? -15.256 -12.412 40.649 1.00 93.06 304 ASP A CA 1
ATOM 2353 C C . ASP A 1 304 ? -14.274 -12.590 41.808 1.00 93.06 304 ASP A C 1
ATOM 2355 O O . ASP A 1 304 ? -13.269 -11.880 41.880 1.00 93.06 304 ASP A O 1
ATOM 2359 N N . CYS A 1 305 ? -14.615 -13.435 42.779 1.00 94.12 305 CYS A N 1
ATOM 2360 C CA . CYS A 1 305 ? -13.833 -13.557 44.006 1.00 94.12 305 CYS A CA 1
ATOM 2361 C C . CYS A 1 305 ? -12.552 -14.356 43.787 1.00 94.12 305 CYS A C 1
ATOM 2363 O O . CYS A 1 305 ? -12.557 -15.400 43.136 1.00 94.12 305 CYS A O 1
ATOM 2365 N N . ASP A 1 306 ? -11.468 -13.895 44.407 1.00 94.50 306 ASP A N 1
ATOM 2366 C CA . ASP A 1 306 ? -10.212 -14.628 44.442 1.00 94.50 306 ASP A CA 1
ATOM 2367 C C . ASP A 1 306 ? -10.404 -15.973 45.160 1.00 94.50 306 ASP A C 1
ATOM 2369 O O . ASP A 1 306 ? -11.240 -16.122 46.059 1.00 94.50 306 ASP A O 1
ATOM 2373 N N . SER A 1 307 ? -9.587 -16.963 44.797 1.00 93.69 307 SER A N 1
ATOM 2374 C CA . SER A 1 307 ? -9.616 -18.282 45.434 1.00 93.69 307 SER A CA 1
ATOM 2375 C C . SER A 1 307 ? -9.492 -18.177 46.961 1.00 93.69 307 SER A C 1
ATOM 2377 O O . SER A 1 307 ? -8.639 -17.468 47.501 1.00 93.69 307 SER A O 1
ATOM 2379 N N . GLY A 1 308 ? -10.368 -18.896 47.667 1.00 91.25 308 GLY A N 1
ATOM 2380 C CA . GLY A 1 308 ? -10.444 -18.862 49.127 1.00 91.25 308 GLY A CA 1
ATOM 2381 C C . GLY A 1 308 ? -11.241 -17.681 49.689 1.00 91.25 308 GLY A C 1
ATOM 2382 O O . GLY A 1 308 ? -11.342 -17.545 50.907 1.00 91.25 308 GLY A O 1
ATOM 2383 N N . PHE A 1 309 ? -11.870 -16.870 48.840 1.00 94.44 309 PHE A N 1
ATOM 2384 C CA . PHE A 1 309 ? -12.866 -15.880 49.234 1.00 94.44 309 PHE A CA 1
ATOM 2385 C C . PHE A 1 309 ? -14.206 -16.166 48.566 1.00 94.44 309 PHE A C 1
ATOM 2387 O O . PHE A 1 309 ? -14.306 -16.783 47.510 1.00 94.44 309 PHE A O 1
ATOM 2394 N N . LYS A 1 310 ? -15.269 -15.749 49.239 1.00 89.56 310 LYS A N 1
ATOM 2395 C CA . LYS A 1 310 ? -16.641 -15.781 48.755 1.00 89.56 310 LYS A CA 1
ATOM 2396 C C . LYS A 1 310 ? -17.429 -14.655 49.402 1.00 89.56 310 LYS A C 1
ATOM 2398 O O . LYS A 1 310 ? -16.927 -13.874 50.208 1.00 89.56 310 LYS A O 1
ATOM 2403 N N . GLY A 1 311 ? -18.701 -14.588 49.082 1.00 80.38 311 GLY A N 1
ATOM 2404 C CA . GLY A 1 311 ? -19.606 -13.545 49.536 1.00 80.38 311 GLY A CA 1
ATOM 2405 C C . GLY A 1 311 ? -20.516 -13.263 48.367 1.00 80.38 311 GLY A C 1
ATOM 2406 O O . GLY A 1 311 ? -20.043 -13.183 47.240 1.00 80.38 311 GLY A O 1
ATOM 2407 N N . SER A 1 312 ? -21.823 -13.184 48.603 1.00 69.12 312 SER A N 1
ATOM 2408 C CA . SER A 1 312 ? -22.796 -13.167 47.506 1.00 69.12 312 SER A CA 1
ATOM 2409 C C . SER A 1 312 ? -22.607 -11.997 46.535 1.00 69.12 312 SER A C 1
ATOM 2411 O O . SER A 1 312 ? -23.142 -12.064 45.435 1.00 69.12 312 SER A O 1
ATOM 2413 N N . LEU A 1 313 ? -21.886 -10.941 46.943 1.00 80.81 313 LEU A N 1
ATOM 2414 C CA . LEU A 1 313 ? -21.703 -9.708 46.175 1.00 80.81 313 LEU A CA 1
ATOM 2415 C C . LEU A 1 313 ? -20.308 -9.046 46.314 1.00 80.81 313 LEU A C 1
ATOM 2417 O O . LEU A 1 313 ? -19.900 -8.371 45.379 1.00 80.81 313 LEU A O 1
ATOM 2421 N N . ASP A 1 314 ? -19.576 -9.202 47.432 1.00 91.31 314 ASP A N 1
ATOM 2422 C CA . ASP A 1 314 ? -18.418 -8.343 47.776 1.00 91.31 314 ASP A CA 1
ATOM 2423 C C . ASP A 1 314 ? -17.111 -9.073 48.149 1.00 91.31 314 ASP A C 1
ATOM 2425 O O . ASP A 1 314 ? -16.156 -8.421 48.577 1.00 91.31 314 ASP A O 1
ATOM 2429 N N . CYS A 1 315 ? -17.064 -10.404 48.039 1.00 94.25 315 CYS A N 1
ATOM 2430 C CA . CYS A 1 315 ? -15.901 -11.238 48.386 1.00 94.25 315 CYS A CA 1
ATOM 2431 C C . CYS A 1 315 ? -15.353 -11.040 49.815 1.00 94.25 315 CYS A C 1
ATOM 2433 O O . CYS A 1 315 ? -14.183 -11.305 50.087 1.00 94.25 315 CYS A O 1
ATOM 2435 N N . SER A 1 316 ? -16.186 -10.571 50.749 1.00 93.56 316 SER A N 1
ATOM 2436 C CA . SER A 1 316 ? -15.758 -10.251 52.119 1.00 93.56 316 SER A CA 1
ATOM 2437 C C . SER A 1 316 ? -15.581 -11.470 53.026 1.00 93.56 316 SER A C 1
ATOM 2439 O O . SER A 1 316 ? -14.966 -11.369 54.089 1.00 93.56 316 SER A O 1
ATOM 2441 N N . THR A 1 317 ? -16.129 -12.626 52.648 1.00 92.56 317 THR A N 1
ATOM 2442 C CA . THR A 1 317 ? -16.143 -13.819 53.498 1.00 92.56 317 THR A CA 1
ATOM 2443 C C . THR A 1 317 ? -15.081 -14.816 53.068 1.00 92.56 317 THR A C 1
ATOM 2445 O O . THR A 1 317 ? -14.905 -15.109 51.891 1.00 92.56 317 THR A O 1
ATOM 2448 N N . VAL A 1 318 ? -14.376 -15.378 54.041 1.00 92.62 318 VAL A N 1
ATOM 2449 C CA . VAL A 1 318 ? -13.391 -16.427 53.789 1.00 92.62 318 VAL A CA 1
ATOM 2450 C C . VAL A 1 318 ? -14.102 -17.718 53.355 1.00 92.62 318 VAL A C 1
ATOM 2452 O O . VAL A 1 318 ? -15.121 -18.111 53.928 1.00 92.62 318 VAL A O 1
ATOM 2455 N N . SER A 1 319 ? -13.558 -18.383 52.339 1.00 92.44 319 SER A N 1
ATOM 2456 C CA . SER A 1 319 ? -14.014 -19.667 51.810 1.00 92.44 319 SER A CA 1
ATOM 2457 C C . SER A 1 319 ? -12.929 -20.731 51.957 1.00 92.44 319 SER A C 1
ATOM 2459 O O . SER A 1 319 ? -11.741 -20.453 51.823 1.00 92.44 319 SER A O 1
ATOM 2461 N N . CYS A 1 320 ? -13.355 -21.969 52.194 1.00 93.50 320 CYS A N 1
ATOM 2462 C CA . CYS A 1 320 ? -12.499 -23.156 52.201 1.00 93.50 320 CYS A CA 1
ATOM 2463 C C . CYS A 1 320 ? -13.025 -24.228 51.233 1.00 93.50 320 CYS A C 1
ATOM 2465 O O . CYS A 1 320 ? -12.797 -25.421 51.430 1.00 93.50 320 CYS A O 1
ATOM 2467 N N . GLU A 1 321 ? -13.789 -23.827 50.214 1.00 91.00 321 GLU A N 1
ATOM 2468 C CA . GLU A 1 321 ? -14.453 -24.749 49.285 1.00 91.00 321 GLU A CA 1
ATOM 2469 C C . GLU A 1 321 ? -13.456 -25.605 48.492 1.00 91.00 321 GLU A C 1
ATOM 2471 O O . GLU A 1 321 ? -13.696 -26.801 48.334 1.00 91.00 321 GLU A O 1
ATOM 2476 N N . GLU A 1 322 ? -12.290 -25.067 48.121 1.00 91.69 322 GLU A N 1
ATOM 2477 C CA . GLU A 1 322 ? -11.249 -25.839 47.420 1.00 91.69 322 GLU A CA 1
ATOM 2478 C C . GLU A 1 322 ? -10.582 -26.904 48.300 1.00 91.69 322 GLU A C 1
ATOM 2480 O O . GLU A 1 322 ? -10.049 -27.893 47.801 1.00 91.69 322 GLU A O 1
ATOM 2485 N N . VAL A 1 323 ? -10.650 -26.744 49.624 1.00 91.75 323 VAL A N 1
ATOM 2486 C CA . VAL A 1 323 ? -10.173 -27.732 50.607 1.00 91.75 323 VAL A CA 1
ATOM 2487 C C . VAL A 1 323 ? -11.335 -28.518 51.222 1.00 91.75 323 VAL A C 1
ATOM 2489 O O . VAL A 1 323 ? -11.265 -28.983 52.361 1.00 91.75 323 VAL A O 1
ATOM 2492 N N . ASN A 1 324 ? -12.418 -28.684 50.453 1.00 91.06 324 ASN A N 1
ATOM 2493 C CA . ASN A 1 324 ? -13.625 -29.431 50.817 1.00 91.06 324 ASN A CA 1
ATOM 2494 C C . ASN A 1 324 ? -14.283 -28.944 52.114 1.00 91.06 324 ASN A C 1
ATOM 2496 O O . ASN A 1 324 ? -14.763 -29.748 52.914 1.00 91.06 324 ASN A O 1
ATOM 2500 N N . SER A 1 325 ? -14.288 -27.629 52.346 1.00 91.19 325 SER A N 1
ATOM 2501 C CA . SER A 1 325 ? -14.862 -27.008 53.548 1.00 91.19 325 SER A CA 1
ATOM 2502 C C . SER A 1 325 ? -14.342 -27.645 54.844 1.00 91.19 325 SER A C 1
ATOM 2504 O O . SER A 1 325 ? -15.110 -27.983 55.746 1.00 91.19 325 SER A O 1
ATOM 2506 N N . CYS A 1 326 ? -13.026 -27.879 54.902 1.00 91.56 326 CYS A N 1
ATOM 2507 C CA . CYS A 1 326 ? -12.341 -28.522 56.028 1.00 91.56 326 CYS A CA 1
ATOM 2508 C C . CYS A 1 326 ? -12.892 -29.912 56.386 1.00 91.56 326 CYS A C 1
ATOM 2510 O O . CYS A 1 326 ? -12.783 -30.343 57.533 1.00 91.56 326 CYS A O 1
ATOM 2512 N N . THR A 1 327 ? -13.529 -30.595 55.424 1.00 91.06 327 THR A N 1
ATOM 2513 C CA . THR A 1 327 ? -14.212 -31.896 55.569 1.00 91.06 327 THR A CA 1
ATOM 2514 C C . THR A 1 327 ? -15.202 -31.980 56.741 1.00 91.06 327 THR A C 1
ATOM 2516 O O . THR A 1 327 ? -15.575 -33.075 57.165 1.00 91.06 327 THR A O 1
ATOM 2519 N N . GLY A 1 328 ? -15.643 -30.828 57.264 1.00 88.56 328 GLY A N 1
ATOM 2520 C CA . GLY A 1 328 ? -16.462 -30.720 58.474 1.00 88.56 328 GLY A CA 1
ATOM 2521 C C . GLY A 1 328 ? -15.741 -31.064 59.786 1.00 88.56 328 GLY A C 1
ATOM 2522 O O . GLY A 1 328 ? -16.413 -31.227 60.797 1.00 88.56 328 GLY A O 1
ATOM 2523 N N . ARG A 1 329 ? -14.406 -31.204 59.778 1.00 90.81 329 ARG A N 1
ATOM 2524 C CA . ARG A 1 329 ? -13.563 -31.633 60.922 1.00 90.81 329 ARG A CA 1
ATOM 2525 C C . ARG A 1 329 ? -12.520 -30.581 61.317 1.00 90.81 329 ARG A C 1
ATOM 2527 O O . ARG A 1 329 ? -11.445 -30.880 61.840 1.00 90.81 329 ARG A O 1
ATOM 2534 N N . GLY A 1 330 ? -12.800 -29.335 60.971 1.00 90.81 330 GLY A N 1
ATOM 2535 C CA . GLY A 1 330 ? -11.938 -28.190 61.200 1.00 90.81 330 GLY A CA 1
ATOM 2536 C C . GLY A 1 330 ? -12.681 -26.902 60.894 1.00 90.81 330 GLY A C 1
ATOM 2537 O O . GLY A 1 330 ? -13.722 -26.913 60.235 1.00 90.81 330 GLY A O 1
ATOM 2538 N N . ASN A 1 331 ? -12.133 -25.790 61.369 1.00 92.56 331 ASN A N 1
ATOM 2539 C CA . ASN A 1 331 ? -12.699 -24.470 61.143 1.00 92.56 331 ASN A CA 1
ATOM 2540 C C . ASN A 1 331 ? -11.924 -23.722 60.051 1.00 92.56 331 ASN A C 1
ATOM 2542 O O . ASN A 1 331 ? -10.694 -23.758 60.029 1.00 92.56 331 ASN A O 1
ATOM 2546 N N . CYS A 1 332 ? -12.638 -23.022 59.171 1.00 92.88 332 CYS A N 1
ATOM 2547 C CA . CYS A 1 332 ? -12.034 -22.202 58.124 1.00 92.88 332 CYS A CA 1
ATOM 2548 C C . CYS A 1 332 ? -11.567 -20.875 58.738 1.00 92.88 332 CYS A C 1
ATOM 2550 O O . CYS A 1 332 ? -12.389 -20.041 59.118 1.00 92.88 332 CYS A O 1
ATOM 2552 N N . THR A 1 333 ? -10.257 -20.698 58.896 1.00 91.56 333 THR A N 1
ATOM 2553 C CA . THR A 1 333 ? -9.661 -19.538 59.590 1.00 91.56 333 THR A CA 1
ATOM 2554 C C . THR A 1 333 ? -8.920 -18.590 58.649 1.00 91.56 333 THR A C 1
ATOM 2556 O O . THR A 1 333 ? -8.556 -17.487 59.051 1.00 91.56 333 THR A O 1
ATOM 2559 N N . GLY A 1 334 ? -8.744 -18.985 57.387 1.00 89.94 334 GLY A N 1
ATOM 2560 C CA . GLY A 1 334 ? -8.173 -18.178 56.313 1.00 89.94 334 GLY A CA 1
ATOM 2561 C C . GLY A 1 334 ? -8.551 -18.741 54.936 1.00 89.94 334 GLY A C 1
ATOM 2562 O O . GLY A 1 334 ? -9.171 -19.805 54.872 1.00 89.94 334 GLY A O 1
ATOM 2563 N N . PRO A 1 335 ? -8.221 -18.041 53.837 1.00 91.81 335 PRO A N 1
ATOM 2564 C CA . PRO A 1 335 ? -8.596 -18.451 52.484 1.00 91.81 335 PRO A CA 1
ATOM 2565 C C . PRO A 1 335 ? -8.016 -19.827 52.159 1.00 91.81 335 PRO A C 1
ATOM 2567 O O . PRO A 1 335 ? -6.799 -20.005 52.135 1.00 91.81 335 PRO A O 1
ATOM 2570 N N . ASN A 1 336 ? -8.898 -20.813 51.972 1.00 92.25 336 ASN A N 1
ATOM 2571 C CA . ASN A 1 336 ? -8.558 -22.231 51.826 1.00 92.25 336 ASN A CA 1
ATOM 2572 C C . ASN A 1 336 ? -7.654 -22.786 52.944 1.00 92.25 336 ASN A C 1
ATOM 2574 O O . ASN A 1 336 ? -6.906 -23.742 52.737 1.00 92.25 336 ASN A O 1
ATOM 2578 N N . PHE A 1 337 ? -7.734 -22.207 54.145 1.00 93.50 337 PHE A N 1
ATOM 2579 C CA . PHE A 1 337 ? -6.926 -22.590 55.295 1.00 93.50 337 PHE A CA 1
ATOM 2580 C C . PHE A 1 337 ? -7.804 -23.068 56.455 1.00 93.50 337 PHE A C 1
ATOM 2582 O O . PHE A 1 337 ? -8.623 -22.324 57.002 1.00 93.50 337 PHE A O 1
ATOM 2589 N N . CYS A 1 338 ? -7.592 -24.325 56.843 1.00 93.06 338 CYS A N 1
ATOM 2590 C CA . CYS A 1 338 ? -8.342 -24.999 57.892 1.00 93.06 338 CYS A CA 1
ATOM 2591 C C . CYS A 1 338 ? -7.504 -25.167 59.162 1.00 93.06 338 CYS A C 1
ATOM 2593 O O . CYS A 1 338 ? -6.411 -25.733 59.135 1.00 93.06 338 CYS A O 1
ATOM 2595 N N . THR A 1 339 ? -8.056 -24.757 60.300 1.00 94.38 339 THR A N 1
ATOM 2596 C CA . THR A 1 339 ? -7.570 -25.162 61.621 1.00 94.38 339 THR A CA 1
ATOM 2597 C C . THR A 1 339 ? -8.306 -26.435 62.028 1.00 94.38 339 THR A C 1
ATOM 2599 O O . THR A 1 339 ? -9.504 -26.393 62.308 1.00 94.38 339 THR A O 1
ATOM 2602 N N . CYS A 1 340 ? -7.606 -27.568 62.021 1.00 93.06 340 CYS A N 1
ATOM 2603 C CA . CYS A 1 340 ? -8.207 -28.870 62.309 1.00 93.06 340 CYS A CA 1
ATOM 2604 C C . CYS A 1 340 ? -8.523 -29.064 63.790 1.00 93.06 340 CYS A C 1
ATOM 2606 O O . CYS A 1 340 ? -7.810 -28.560 64.658 1.00 93.06 340 CYS A O 1
ATOM 2608 N N . GLU A 1 341 ? -9.584 -29.821 64.058 1.00 92.81 341 GLU A N 1
ATOM 2609 C CA . GLU A 1 341 ? -9.914 -30.287 65.403 1.00 92.81 341 GLU A CA 1
ATOM 2610 C C . GLU A 1 341 ? -8.887 -31.318 65.899 1.00 92.81 341 GLU A C 1
ATOM 2612 O O . GLU A 1 341 ? -8.201 -31.976 65.106 1.00 92.81 341 GLU A O 1
ATOM 2617 N N . ASP A 1 342 ? -8.791 -31.477 67.221 1.00 91.19 342 ASP A N 1
ATOM 2618 C CA . ASP A 1 342 ? -7.852 -32.408 67.845 1.00 91.19 342 ASP A CA 1
ATOM 2619 C C . ASP A 1 342 ? -8.017 -33.831 67.289 1.00 91.19 342 ASP A C 1
ATOM 2621 O O . ASP A 1 342 ? -9.100 -34.415 67.286 1.00 91.19 342 ASP A O 1
ATOM 2625 N N . GLY A 1 343 ? -6.905 -34.400 66.819 1.00 86.19 343 GLY A N 1
ATOM 2626 C CA . GLY A 1 343 ? -6.875 -35.722 66.194 1.00 86.19 343 GLY A CA 1
ATOM 2627 C C . GLY A 1 343 ? -6.974 -35.718 64.667 1.00 86.19 343 GLY A C 1
ATOM 2628 O O . GLY A 1 343 ? -6.764 -36.778 64.085 1.00 86.19 343 GLY A O 1
ATOM 2629 N N . TYR A 1 344 ? -7.195 -34.570 64.014 1.00 89.00 344 TYR A N 1
ATOM 2630 C CA . TYR A 1 344 ? -7.183 -34.443 62.551 1.00 89.00 344 TYR A CA 1
ATOM 2631 C C . TYR A 1 344 ? -6.011 -33.595 62.046 1.00 89.00 344 TYR A C 1
ATOM 2633 O O . TYR A 1 344 ? -5.583 -32.624 62.668 1.00 89.00 344 TYR A O 1
ATOM 2641 N N . LYS A 1 345 ? -5.465 -33.984 60.895 1.00 83.62 345 LYS A N 1
ATOM 2642 C CA . LYS A 1 345 ? -4.339 -33.352 60.194 1.00 83.62 345 LYS A CA 1
ATOM 2643 C C . LYS A 1 345 ? -4.642 -33.302 58.688 1.00 83.62 345 LYS A C 1
ATOM 2645 O O . LYS A 1 345 ? -5.658 -33.840 58.244 1.00 83.62 345 LYS A O 1
ATOM 2650 N N . SER A 1 346 ? -3.747 -32.701 57.897 1.00 87.56 346 SER A N 1
ATOM 2651 C CA . SER A 1 346 ? -3.862 -32.365 56.453 1.00 87.56 346 SER A CA 1
ATOM 2652 C C . SER A 1 346 ? -4.509 -31.008 56.148 1.00 87.56 346 SER A C 1
ATOM 2654 O O . SER A 1 346 ? -5.209 -30.448 56.983 1.00 87.56 346 SER A O 1
ATOM 2656 N N . VAL A 1 347 ? -4.289 -30.511 54.923 1.00 86.44 347 VAL A N 1
ATOM 2657 C CA . VAL A 1 347 ? -4.762 -29.198 54.434 1.00 86.44 347 VAL A CA 1
ATOM 2658 C C . VAL A 1 347 ? -6.287 -29.030 54.554 1.00 86.44 347 VAL A C 1
ATOM 2660 O O . VAL A 1 347 ? -6.754 -27.937 54.847 1.00 86.44 347 VAL A O 1
ATOM 2663 N N . GLY A 1 348 ? -7.060 -30.111 54.396 1.00 87.88 348 GLY A N 1
ATOM 2664 C CA . GLY A 1 348 ? -8.523 -30.119 54.552 1.00 87.88 348 GLY A CA 1
ATOM 2665 C C . GLY A 1 348 ? -9.035 -30.882 55.780 1.00 87.88 348 GLY A C 1
ATOM 2666 O O . GLY A 1 348 ? -10.204 -31.252 55.806 1.00 87.88 348 GLY A O 1
ATOM 2667 N N . CYS A 1 349 ? -8.181 -31.192 56.763 1.00 89.38 349 CYS A N 1
ATOM 2668 C CA . CYS A 1 349 ? -8.543 -31.954 57.975 1.00 89.38 349 CYS A CA 1
ATOM 2669 C C . CYS A 1 349 ? -9.098 -33.370 57.722 1.00 89.38 349 CYS A C 1
ATOM 2671 O O . CYS A 1 349 ? -9.844 -33.928 58.521 1.00 89.38 349 CYS A O 1
ATOM 2673 N N . SER A 1 350 ? -8.691 -33.973 56.604 1.00 89.38 350 SER A N 1
ATOM 2674 C CA . SER A 1 350 ? -9.171 -35.281 56.143 1.00 89.38 350 SER A CA 1
ATOM 2675 C C . SER A 1 350 ? -8.501 -36.494 56.806 1.00 89.38 350 SER A C 1
ATOM 2677 O O . SER A 1 350 ? -9.043 -37.596 56.734 1.00 89.38 350 SER A O 1
ATOM 2679 N N . GLN A 1 351 ? -7.333 -36.331 57.437 1.00 85.81 351 GLN A N 1
ATOM 2680 C CA . GLN A 1 351 ? -6.549 -37.443 57.985 1.00 85.81 351 GLN A CA 1
ATOM 2681 C C . GLN A 1 351 ? -6.666 -37.483 59.507 1.00 85.81 351 GLN A C 1
ATOM 2683 O O . GLN A 1 351 ? -6.208 -36.561 60.176 1.00 85.81 351 GLN A O 1
ATOM 2688 N N . GLY A 1 352 ? -7.261 -38.546 60.047 1.00 80.38 352 GLY A N 1
ATOM 2689 C CA . GLY A 1 352 ? -7.233 -38.835 61.483 1.00 80.38 352 GLY A CA 1
ATOM 2690 C C . GLY A 1 352 ? -5.885 -39.425 61.908 1.00 80.38 352 GLY A C 1
ATOM 2691 O O . GLY A 1 352 ? -5.265 -40.146 61.123 1.00 80.38 352 GLY A O 1
ATOM 2692 N N . ASN A 1 353 ? -5.432 -39.095 63.119 1.00 68.50 353 ASN A N 1
ATOM 2693 C CA . ASN A 1 353 ? -4.284 -39.733 63.779 1.00 68.50 353 ASN A CA 1
ATOM 2694 C C . ASN A 1 353 ? -4.508 -41.227 64.038 1.00 68.50 353 ASN A C 1
ATOM 2696 O O . ASN A 1 353 ? -5.652 -41.602 64.387 1.00 68.50 353 ASN A O 1
#